Protein AF-A0AA40HVX5-F1 (afdb_monomer)

Foldseek 3Di:
DPDVVVVVVVVVVVVVVVVVVVVPVVPVVVVVLVPDPDVVNVVSVVVVVVPPPDPDPDPVVVCVPPPDPDDDDPPPPPPPPPPPPPDDDPVVVVVVVVVVVVVVVVVVVVVVVVVVVVVVVVVVVVVVVVVVVVVVVVVVVVVVVVVVVVVVVVVVVVVVVVVVVVVVVVVVVVVVVVVVVVCVQCLQKDKAFQDDPPPCVVCNVQSVVLVVCCVPPVVPSVDDRWAWPDKAFPPNDDDPVDPTGTMMITGTPDSVSD

Organism: Cnephaeus nilssonii (NCBI:txid3371016)

pLDDT: mean 77.68, std 21.59, range [29.39, 98.5]

Nearest PDB structures (foldseek):
  2w7a-assembly2_B  TM=8.576E-01  e=6.311E-05  Homo sapiens
  2ldy-assembly1_A  TM=8.085E-01  e=1.500E-04  Homo sapiens

Structure (mmCIF, N/CA/C/O backbone):
data_AF-A0AA40HVX5-F1
#
_entry.id   AF-A0AA40HVX5-F1
#
loop_
_atom_site.group_PDB
_atom_site.id
_atom_site.type_symbol
_atom_site.label_atom_id
_atom_site.label_alt_id
_atom_site.label_comp_id
_atom_site.label_asym_id
_atom_site.label_entity_id
_atom_site.label_seq_id
_atom_site.pdbx_PDB_ins_code
_atom_site.Cartn_x
_atom_site.Cartn_y
_atom_site.Cartn_z
_atom_site.occupancy
_atom_site.B_iso_or_equiv
_atom_site.auth_seq_id
_atom_site.auth_comp_id
_atom_site.auth_asym_id
_atom_site.auth_atom_id
_atom_site.pdbx_PDB_model_num
ATOM 1 N N . MET A 1 1 ? -10.780 -12.791 8.982 1.00 44.81 1 MET A N 1
ATOM 2 C CA . MET A 1 1 ? -11.547 -12.139 7.903 1.00 44.81 1 MET A CA 1
ATOM 3 C C . MET A 1 1 ? -10.578 -11.184 7.227 1.00 44.81 1 MET A C 1
ATOM 5 O O . MET A 1 1 ? -10.294 -10.147 7.806 1.00 44.81 1 MET A O 1
ATOM 9 N N . GLU A 1 2 ? -9.945 -11.584 6.118 1.00 45.47 2 GLU A N 1
ATOM 10 C CA . GLU A 1 2 ? -9.083 -10.659 5.362 1.00 45.47 2 GLU A CA 1
ATOM 11 C C . GLU A 1 2 ? -9.955 -9.506 4.844 1.00 45.47 2 GLU A C 1
ATOM 13 O O . GLU A 1 2 ? -11.031 -9.728 4.287 1.00 45.47 2 GLU A O 1
ATOM 18 N N . ASN A 1 3 ? -9.517 -8.278 5.118 1.00 52.31 3 ASN A N 1
ATOM 19 C CA . ASN A 1 3 ? -10.248 -7.051 4.824 1.00 52.31 3 ASN A CA 1
ATOM 20 C C . ASN A 1 3 ? -10.513 -6.948 3.310 1.00 52.31 3 ASN A C 1
ATOM 22 O O . ASN A 1 3 ? -9.607 -7.207 2.516 1.00 52.31 3 ASN A O 1
ATOM 26 N N . SER A 1 4 ? -11.733 -6.580 2.900 1.00 58.50 4 SER A N 1
ATOM 27 C CA . SER A 1 4 ? -12.150 -6.630 1.482 1.00 58.50 4 SER A CA 1
ATOM 28 C C . SER A 1 4 ? -11.258 -5.800 0.543 1.00 58.50 4 SER A C 1
ATOM 30 O O . SER A 1 4 ? -11.040 -6.189 -0.603 1.00 58.50 4 SER A O 1
ATOM 32 N N . GLU A 1 5 ? -10.648 -4.733 1.063 1.00 48.72 5 GLU A N 1
ATOM 33 C CA . GLU A 1 5 ? -9.682 -3.894 0.348 1.00 48.72 5 GLU A CA 1
ATOM 34 C C . GLU A 1 5 ? -8.351 -4.620 0.088 1.00 48.72 5 GLU A C 1
ATOM 36 O O . GLU A 1 5 ? -7.786 -4.500 -0.994 1.00 48.72 5 GLU A O 1
ATOM 41 N N . SER A 1 6 ? -7.873 -5.451 1.022 1.00 64.38 6 SER A N 1
ATOM 42 C CA . SER A 1 6 ? -6.648 -6.252 0.844 1.00 64.38 6 SER A CA 1
ATOM 43 C C . SER A 1 6 ? -6.815 -7.293 -0.270 1.00 64.38 6 SER A C 1
ATOM 45 O O . SER A 1 6 ? -5.925 -7.491 -1.099 1.00 64.38 6 SER A O 1
ATOM 47 N N . ALA A 1 7 ? -8.003 -7.899 -0.358 1.00 69.62 7 ALA A N 1
ATOM 48 C CA . ALA A 1 7 ? -8.348 -8.816 -1.442 1.00 69.62 7 ALA A CA 1
ATOM 49 C C . ALA A 1 7 ? -8.472 -8.099 -2.799 1.00 69.62 7 ALA A C 1
ATOM 51 O O . ALA A 1 7 ? -8.147 -8.678 -3.837 1.00 69.62 7 ALA A O 1
ATOM 52 N N . GLN A 1 8 ? -8.918 -6.841 -2.798 1.00 64.81 8 GLN A N 1
ATOM 53 C CA . GLN A 1 8 ? -9.025 -6.022 -4.003 1.00 64.81 8 GLN A CA 1
ATOM 54 C C . GLN A 1 8 ? -7.643 -5.609 -4.528 1.00 64.81 8 GLN A C 1
ATOM 56 O O . GLN A 1 8 ? -7.386 -5.728 -5.724 1.00 64.81 8 GLN A O 1
ATOM 61 N N . TRP A 1 9 ? -6.719 -5.220 -3.645 1.00 59.38 9 TRP A N 1
ATOM 62 C CA . TRP A 1 9 ? -5.342 -4.887 -4.025 1.00 59.38 9 TRP A CA 1
ATOM 63 C C . TRP A 1 9 ? -4.523 -6.102 -4.471 1.00 59.38 9 TRP A C 1
ATOM 65 O O . TRP A 1 9 ? -3.721 -5.969 -5.394 1.00 59.38 9 TRP A O 1
ATOM 75 N N . LYS A 1 10 ? -4.746 -7.288 -3.881 1.00 69.31 10 LYS A N 1
ATOM 76 C CA . LYS A 1 10 ? -4.163 -8.548 -4.381 1.00 69.31 10 LYS A CA 1
ATOM 77 C C . LYS A 1 10 ? -4.613 -8.838 -5.815 1.00 69.31 10 LYS A C 1
ATOM 79 O O . LYS A 1 10 ? -3.754 -9.013 -6.668 1.00 69.31 10 LYS A O 1
ATOM 84 N N . ARG A 1 11 ? -5.920 -8.764 -6.104 1.00 66.25 11 ARG A N 1
ATOM 85 C CA . ARG A 1 11 ? -6.446 -8.961 -7.469 1.00 66.25 11 ARG A CA 1
ATOM 86 C C . ARG A 1 11 ? -5.898 -7.949 -8.467 1.00 66.25 11 ARG A C 1
ATOM 88 O O . ARG A 1 11 ? -5.480 -8.334 -9.545 1.00 66.25 11 ARG A O 1
ATOM 95 N N . ILE A 1 12 ? -5.830 -6.668 -8.097 1.00 67.31 12 ILE A N 1
ATOM 96 C CA . ILE A 1 12 ? -5.260 -5.636 -8.977 1.00 67.31 12 ILE A CA 1
ATOM 97 C C . ILE A 1 12 ? -3.779 -5.912 -9.263 1.00 67.31 12 ILE A C 1
ATOM 99 O O . ILE A 1 12 ? -3.331 -5.675 -10.381 1.00 67.31 12 ILE A O 1
ATOM 103 N N . ARG A 1 13 ? -3.014 -6.403 -8.278 1.00 59.12 13 ARG A N 1
ATOM 104 C CA . ARG A 1 13 ? -1.603 -6.771 -8.456 1.00 59.12 13 ARG A CA 1
ATOM 105 C C . ARG A 1 13 ? -1.455 -7.992 -9.362 1.00 59.12 13 ARG A C 1
ATOM 107 O O . ARG A 1 13 ? -0.680 -7.925 -10.307 1.00 59.12 13 ARG A O 1
ATOM 114 N N . GLU A 1 14 ? -2.244 -9.035 -9.125 1.00 66.94 14 GLU A N 1
ATOM 115 C CA . GLU A 1 14 ? -2.281 -10.258 -9.937 1.00 66.94 14 GLU A CA 1
ATOM 116 C C . GLU A 1 14 ? -2.713 -9.966 -11.383 1.00 66.94 14 GLU A C 1
ATOM 118 O O . GLU A 1 14 ? -2.070 -10.435 -12.315 1.00 66.94 14 GLU A O 1
ATOM 123 N N . ASP A 1 15 ? -3.717 -9.111 -11.599 1.00 62.28 15 ASP A N 1
ATOM 124 C CA . ASP A 1 15 ? -4.159 -8.685 -12.935 1.00 62.28 15 ASP A CA 1
ATOM 125 C C . ASP A 1 15 ? -3.108 -7.816 -13.646 1.00 62.28 15 ASP A C 1
ATOM 127 O O . ASP A 1 15 ? -2.997 -7.845 -14.877 1.00 62.28 15 ASP A O 1
ATOM 131 N N . ARG A 1 16 ? -2.322 -7.032 -12.891 1.00 53.16 16 ARG A N 1
ATOM 132 C CA . ARG A 1 16 ? -1.194 -6.257 -13.432 1.00 53.16 16 ARG A CA 1
ATOM 133 C C . ARG A 1 16 ? -0.032 -7.161 -13.807 1.00 53.16 16 ARG A C 1
ATOM 135 O O . ARG A 1 16 ? 0.509 -6.963 -14.886 1.00 53.16 16 ARG A O 1
ATOM 142 N N . GLU A 1 17 ? 0.313 -8.124 -12.955 1.00 53.38 17 GLU A N 1
ATOM 143 C CA . GLU A 1 17 ? 1.348 -9.137 -13.190 1.00 53.38 17 GLU A CA 1
ATOM 144 C C . GLU A 1 17 ? 0.976 -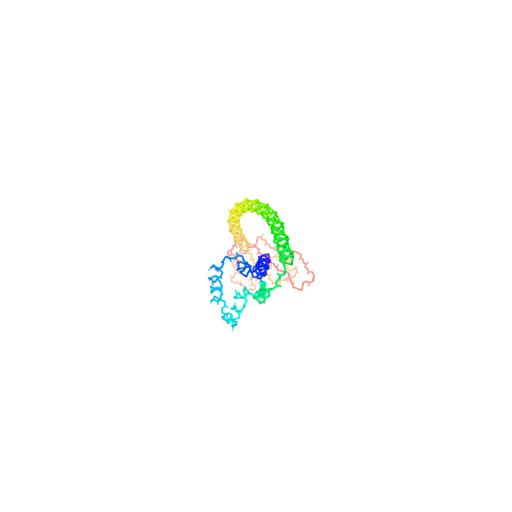10.061 -14.352 1.00 53.38 17 GLU A C 1
ATOM 146 O O . GLU A 1 17 ? 1.812 -10.337 -15.207 1.00 53.38 17 GLU A O 1
ATOM 151 N N . ALA A 1 18 ? -0.291 -10.464 -14.459 1.00 55.03 18 ALA A N 1
ATOM 152 C CA . ALA A 1 18 ? -0.803 -11.228 -15.589 1.00 55.03 18 ALA A CA 1
ATOM 153 C C . ALA A 1 18 ? -0.771 -10.408 -16.887 1.00 55.03 18 ALA A C 1
ATOM 155 O O . ALA A 1 18 ? -0.391 -10.935 -17.928 1.00 55.03 18 ALA A O 1
ATOM 156 N N . ASN A 1 19 ? -1.089 -9.107 -16.837 1.00 50.41 19 ASN A N 1
ATOM 157 C CA . ASN A 1 19 ? -0.991 -8.222 -18.002 1.00 50.41 19 ASN A CA 1
ATOM 158 C C . ASN A 1 19 ? 0.450 -7.868 -18.387 1.00 50.41 19 ASN A C 1
ATOM 160 O O . ASN A 1 19 ? 0.722 -7.699 -19.574 1.00 50.41 19 ASN A O 1
ATOM 164 N N . THR A 1 20 ? 1.381 -7.724 -17.438 1.00 47.06 20 THR A N 1
ATOM 165 C CA . THR A 1 20 ? 2.807 -7.538 -17.749 1.00 47.06 20 THR A CA 1
ATOM 166 C C . THR A 1 20 ? 3.424 -8.830 -18.256 1.00 47.06 20 THR A C 1
ATOM 168 O O . THR A 1 20 ? 4.168 -8.768 -19.228 1.00 47.06 20 THR A O 1
ATOM 171 N N . ALA A 1 21 ? 3.064 -9.988 -17.699 1.00 45.97 21 ALA A N 1
ATOM 172 C CA . ALA A 1 21 ? 3.463 -11.292 -18.217 1.00 45.97 21 ALA A CA 1
ATOM 173 C C . ALA A 1 21 ? 2.900 -11.533 -19.628 1.00 45.97 21 ALA A C 1
ATOM 175 O O . ALA A 1 21 ? 3.668 -11.862 -20.522 1.00 45.97 21 ALA A O 1
ATOM 176 N N . GLN A 1 22 ? 1.614 -11.255 -19.881 1.00 47.31 22 GLN A N 1
ATOM 177 C CA . GLN A 1 22 ? 1.019 -11.346 -21.224 1.00 47.31 22 GLN A CA 1
ATOM 178 C C . GLN A 1 22 ? 1.575 -10.305 -22.208 1.00 47.31 22 GLN A C 1
ATOM 180 O O . GLN A 1 22 ? 1.683 -10.594 -23.396 1.00 47.31 22 GLN A O 1
ATOM 185 N N . LYS A 1 23 ? 1.973 -9.104 -21.755 1.00 45.22 23 LYS A N 1
ATOM 186 C CA . LYS A 1 23 ? 2.666 -8.118 -22.612 1.00 45.22 23 LYS A CA 1
ATOM 187 C C . LYS A 1 23 ? 4.133 -8.461 -22.870 1.00 45.22 23 LYS A C 1
ATOM 189 O O . LYS A 1 23 ? 4.664 -8.052 -23.900 1.00 45.22 23 LYS A O 1
ATOM 194 N N . LEU A 1 24 ? 4.783 -9.185 -21.961 1.00 45.22 24 LEU A N 1
ATOM 195 C CA . LEU A 1 24 ? 6.150 -9.688 -22.124 1.00 45.22 24 LEU A CA 1
ATOM 196 C C . LEU A 1 24 ? 6.200 -11.021 -22.892 1.00 45.22 24 LEU A C 1
ATOM 198 O O . LEU A 1 24 ? 7.274 -11.393 -23.362 1.00 45.22 24 LEU A O 1
ATOM 202 N N . ASP A 1 25 ? 5.056 -11.678 -23.103 1.00 44.78 25 ASP A N 1
ATOM 203 C CA . ASP A 1 25 ? 4.918 -12.923 -23.873 1.00 44.78 25 ASP A CA 1
ATOM 204 C C . ASP A 1 25 ? 4.629 -12.707 -25.374 1.00 44.78 25 ASP A C 1
ATOM 206 O O . ASP A 1 25 ? 4.150 -13.583 -26.084 1.00 44.78 25 ASP A O 1
ATOM 210 N N . HIS A 1 26 ? 4.999 -11.541 -25.910 1.00 50.28 26 HIS A N 1
ATOM 211 C CA . HIS A 1 26 ? 5.365 -11.418 -27.323 1.00 50.28 26 HIS A CA 1
ATOM 212 C C . HIS A 1 26 ? 6.892 -11.465 -27.440 1.00 50.28 26 HIS A C 1
ATOM 214 O O . HIS A 1 26 ? 7.556 -10.460 -27.694 1.00 50.28 26 HIS A O 1
ATOM 220 N N . ASP A 1 27 ? 7.415 -12.662 -27.168 1.00 60.12 27 ASP A N 1
ATOM 221 C CA . ASP A 1 27 ? 8.784 -13.156 -27.336 1.00 60.12 27 ASP A CA 1
ATOM 222 C C . ASP A 1 27 ? 9.872 -12.081 -27.558 1.00 60.12 27 ASP A C 1
ATOM 224 O O . ASP A 1 27 ? 10.467 -11.920 -28.633 1.00 60.12 27 ASP A O 1
ATOM 228 N N . TRP A 1 28 ? 10.169 -11.329 -26.494 1.00 53.41 28 TRP A N 1
ATOM 229 C CA . TRP A 1 28 ? 11.300 -10.397 -26.461 1.00 53.41 28 TRP A CA 1
ATOM 230 C C . TRP A 1 28 ? 12.642 -11.111 -26.699 1.00 53.41 28 TRP A C 1
ATOM 232 O O . TRP A 1 28 ? 13.610 -10.476 -27.120 1.00 53.41 28 TRP A O 1
ATOM 242 N N . ARG A 1 29 ? 12.702 -12.435 -26.487 1.00 51.72 29 ARG A N 1
ATOM 243 C CA . ARG A 1 29 ? 13.887 -13.266 -26.729 1.00 51.72 29 ARG A CA 1
ATOM 244 C C . ARG A 1 29 ? 14.073 -13.538 -28.223 1.00 51.72 29 ARG A C 1
ATOM 246 O O . ARG A 1 29 ? 15.193 -13.383 -28.707 1.00 51.72 29 ARG A O 1
ATOM 253 N N . ALA A 1 30 ? 13.006 -13.814 -28.979 1.00 54.25 30 ALA A N 1
ATOM 254 C CA . ALA A 1 30 ? 13.055 -13.826 -30.446 1.00 54.25 30 ALA A CA 1
ATOM 255 C C . ALA A 1 30 ? 13.478 -12.466 -31.008 1.00 54.25 30 ALA A C 1
ATOM 257 O O . ALA A 1 30 ? 14.304 -12.406 -31.921 1.00 54.25 30 ALA A O 1
ATOM 258 N N . ARG A 1 31 ? 12.999 -11.362 -30.419 1.00 55.53 31 ARG A N 1
ATOM 259 C CA . ARG A 1 31 ? 13.441 -10.012 -30.806 1.00 55.53 31 ARG A CA 1
ATOM 260 C C . ARG A 1 31 ? 14.916 -9.758 -30.479 1.00 55.53 31 ARG A C 1
ATOM 262 O O . ARG A 1 31 ? 15.637 -9.243 -31.326 1.00 55.53 31 ARG A O 1
ATOM 269 N N . LEU A 1 32 ? 15.428 -10.179 -29.326 1.00 54.38 32 LEU A N 1
ATOM 270 C CA . LEU A 1 32 ? 16.865 -10.065 -29.033 1.00 54.38 32 LEU A CA 1
ATOM 271 C C . LEU A 1 32 ? 17.730 -10.917 -29.958 1.00 54.38 32 LEU A C 1
ATOM 273 O O . LEU A 1 32 ? 18.792 -10.468 -30.391 1.00 54.38 32 LEU A O 1
ATOM 277 N N . LEU A 1 33 ? 17.259 -12.112 -30.323 1.00 54.00 33 LEU A N 1
ATOM 278 C CA . LEU A 1 33 ? 17.916 -12.919 -31.340 1.00 54.00 33 LEU A CA 1
ATOM 279 C C . LEU A 1 33 ? 17.958 -12.148 -32.662 1.00 54.00 33 LEU A C 1
ATOM 281 O O . LEU A 1 33 ? 19.030 -12.097 -33.251 1.00 54.00 33 LEU A O 1
ATOM 285 N N . THR A 1 34 ? 16.891 -11.449 -33.081 1.00 54.12 34 THR A N 1
ATOM 286 C CA . THR A 1 34 ? 16.899 -10.681 -34.345 1.00 54.12 34 THR A CA 1
ATOM 287 C C . THR A 1 34 ? 17.997 -9.611 -34.458 1.00 54.12 34 THR A C 1
ATOM 289 O O . THR A 1 34 ? 18.469 -9.368 -35.567 1.00 54.12 34 THR A O 1
ATOM 292 N N . PHE A 1 35 ? 18.500 -9.065 -33.347 1.00 51.16 35 PHE A N 1
ATOM 293 C CA . PHE A 1 35 ? 19.524 -8.006 -33.354 1.00 51.16 35 PHE A CA 1
ATOM 294 C C . PHE A 1 35 ? 20.915 -8.448 -32.859 1.00 51.16 35 PHE A C 1
ATOM 296 O O . PHE A 1 35 ? 21.868 -7.677 -32.949 1.00 51.16 35 PHE A O 1
ATOM 303 N N . ALA A 1 36 ? 21.074 -9.684 -32.371 1.00 54.56 36 ALA A N 1
ATOM 304 C CA . ALA A 1 36 ? 22.363 -10.179 -31.887 1.00 54.56 36 ALA A CA 1
ATOM 305 C C . ALA A 1 36 ? 23.327 -10.556 -33.040 1.00 54.56 36 ALA A C 1
ATOM 307 O O . ALA A 1 36 ? 22.906 -11.230 -33.990 1.00 54.56 36 ALA A O 1
ATOM 308 N N . PRO A 1 37 ? 24.628 -10.202 -32.953 1.00 54.44 37 PRO A N 1
ATOM 309 C CA . PRO A 1 37 ? 25.633 -10.590 -33.942 1.00 54.44 37 PRO A CA 1
ATOM 310 C C . PRO A 1 37 ? 25.834 -12.114 -33.968 1.00 54.44 37 PRO A C 1
ATOM 312 O O . PRO A 1 37 ? 25.718 -12.795 -32.944 1.00 54.44 37 PRO A O 1
ATOM 315 N N . ALA A 1 38 ? 26.156 -12.645 -35.153 1.00 49.66 38 ALA A N 1
ATOM 316 C CA . ALA A 1 38 ? 26.121 -14.077 -35.480 1.00 49.66 38 ALA A CA 1
ATOM 317 C C . ALA A 1 38 ? 26.738 -15.038 -34.433 1.00 49.66 38 ALA A C 1
ATOM 319 O O . ALA A 1 38 ? 26.113 -16.062 -34.159 1.00 49.66 38 ALA A O 1
ATOM 320 N N . PRO A 1 39 ? 27.881 -14.741 -33.774 1.00 53.69 39 PRO A N 1
ATOM 321 C CA . PRO A 1 39 ? 28.478 -15.660 -32.798 1.00 53.69 39 PRO A CA 1
ATOM 322 C C . PRO A 1 39 ? 27.668 -15.803 -31.499 1.00 53.69 39 PRO A C 1
ATOM 324 O O . PRO A 1 39 ? 27.659 -16.866 -30.880 1.00 53.69 39 PRO A O 1
ATOM 327 N N . LEU A 1 40 ? 26.989 -14.733 -31.066 1.00 49.50 40 LEU A N 1
ATOM 328 C CA . LEU A 1 40 ? 26.207 -14.716 -29.823 1.00 49.50 40 LEU A CA 1
ATOM 329 C C . LEU A 1 40 ? 24.818 -15.324 -30.026 1.00 49.50 40 LEU A C 1
ATOM 331 O O . LEU A 1 40 ? 24.281 -15.968 -29.126 1.00 49.50 40 LEU A O 1
ATOM 335 N N . ARG A 1 41 ? 24.273 -15.194 -31.237 1.00 54.09 41 ARG A N 1
ATOM 336 C CA . ARG A 1 41 ? 22.957 -15.709 -31.621 1.00 54.09 41 ARG A CA 1
ATOM 337 C C . ARG A 1 41 ? 22.879 -17.239 -31.529 1.00 54.09 41 ARG A C 1
ATOM 339 O O . ARG A 1 41 ? 21.900 -17.772 -31.009 1.00 54.09 41 ARG A O 1
ATOM 346 N N . THR A 1 42 ? 23.932 -17.945 -31.945 1.00 54.03 42 THR A N 1
ATOM 347 C CA . THR A 1 42 ? 24.036 -19.418 -31.870 1.00 54.03 42 THR A CA 1
ATOM 348 C C . THR A 1 42 ? 24.138 -19.923 -30.429 1.00 54.03 42 THR A C 1
ATOM 350 O O . THR A 1 42 ? 23.657 -21.002 -30.101 1.00 54.03 42 THR A O 1
ATOM 353 N N . ARG A 1 43 ? 24.738 -19.125 -29.537 1.00 52.66 43 ARG A N 1
ATOM 354 C CA . ARG A 1 43 ? 24.935 -19.480 -28.126 1.00 52.66 43 ARG A CA 1
ATOM 355 C C . ARG A 1 43 ? 23.679 -19.224 -27.284 1.00 52.66 43 ARG A C 1
ATOM 357 O O . ARG A 1 43 ? 23.330 -20.052 -26.447 1.00 52.66 43 ARG A O 1
ATOM 364 N N . LEU A 1 44 ? 22.976 -18.118 -27.549 1.00 54.03 44 LEU A N 1
ATOM 365 C CA . LEU A 1 44 ? 21.685 -17.790 -26.928 1.00 54.03 44 LEU A CA 1
ATOM 366 C C . LEU A 1 44 ? 20.572 -18.752 -27.366 1.00 54.03 44 LEU A C 1
ATOM 368 O O . LEU A 1 44 ? 19.799 -19.209 -26.531 1.00 54.03 44 LEU A O 1
ATOM 372 N N . SER A 1 45 ? 20.525 -19.126 -28.646 1.00 53.06 45 SER A N 1
ATOM 373 C CA . SER A 1 45 ? 19.535 -20.087 -29.159 1.00 53.06 45 SER A CA 1
ATOM 374 C C . SER A 1 45 ? 19.695 -21.492 -28.563 1.00 53.06 45 SER A C 1
ATOM 376 O O . SER A 1 45 ? 18.698 -22.108 -28.190 1.00 53.06 45 SER A O 1
ATOM 378 N N . PHE A 1 46 ? 20.932 -21.969 -28.375 1.00 52.91 46 PHE A N 1
ATOM 379 C CA . PHE A 1 46 ? 21.204 -23.254 -27.713 1.00 52.91 46 PHE A CA 1
ATOM 380 C C . PHE A 1 46 ? 20.792 -23.272 -26.231 1.00 52.91 46 PHE A C 1
ATOM 382 O O . PHE A 1 46 ? 20.293 -24.284 -25.739 1.00 52.91 46 PHE A O 1
ATOM 389 N N . SER A 1 47 ? 20.991 -22.157 -25.521 1.00 54.09 47 SER A N 1
ATOM 390 C CA . SER A 1 47 ? 20.576 -21.989 -24.120 1.00 54.09 47 SER A CA 1
ATOM 391 C C . SER A 1 47 ? 19.050 -21.999 -23.981 1.00 54.09 47 SER A C 1
ATOM 393 O O . SER A 1 47 ? 18.524 -22.747 -23.159 1.00 54.09 47 SER A O 1
ATOM 395 N N . ILE A 1 48 ? 18.342 -21.269 -24.847 1.00 54.03 48 ILE A N 1
ATOM 396 C CA . ILE A 1 48 ? 16.874 -21.181 -24.839 1.00 54.03 48 ILE A CA 1
ATOM 397 C C . ILE A 1 48 ? 16.224 -22.534 -25.189 1.00 54.03 48 ILE A C 1
ATOM 399 O O . ILE A 1 48 ? 15.228 -22.917 -24.571 1.00 54.03 48 ILE A O 1
ATOM 403 N N . CYS A 1 49 ? 16.803 -23.301 -26.122 1.00 53.53 49 CYS A N 1
ATOM 404 C CA . CYS A 1 49 ? 16.298 -24.636 -26.478 1.00 53.53 49 CYS A CA 1
ATOM 405 C C . CYS A 1 49 ? 16.495 -25.682 -25.366 1.00 53.53 49 CYS A C 1
ATOM 407 O O . CYS A 1 49 ? 15.681 -26.593 -25.240 1.00 53.53 49 CYS A O 1
ATOM 409 N N . ARG A 1 50 ? 17.550 -25.573 -24.543 1.00 52.75 50 ARG A N 1
ATOM 410 C CA . ARG A 1 50 ? 17.792 -26.507 -23.425 1.00 52.75 50 ARG A CA 1
ATOM 411 C C . ARG A 1 50 ? 16.856 -26.291 -22.239 1.00 52.75 50 ARG A C 1
ATOM 413 O O . ARG A 1 50 ? 16.514 -27.259 -21.569 1.00 52.75 50 ARG A O 1
ATOM 420 N N . GLU A 1 51 ? 16.469 -25.048 -21.971 1.00 46.62 51 GLU A N 1
ATOM 421 C CA . GLU A 1 51 ? 15.656 -24.691 -20.800 1.00 46.62 51 GLU A CA 1
ATOM 422 C C . GLU A 1 51 ? 14.151 -24.912 -20.999 1.00 46.62 51 GLU A C 1
ATOM 424 O O . GLU A 1 51 ? 13.427 -25.051 -20.018 1.00 46.62 51 GLU A O 1
ATOM 429 N N . THR A 1 52 ? 13.660 -24.972 -22.241 1.00 46.22 52 THR A N 1
ATOM 430 C CA . THR A 1 52 ? 12.213 -24.920 -22.525 1.00 46.22 52 THR A CA 1
ATOM 431 C C . THR A 1 52 ? 11.516 -26.270 -22.723 1.00 46.22 52 THR A C 1
ATOM 433 O O . THR A 1 52 ? 10.297 -26.271 -22.843 1.00 46.22 52 THR A O 1
ATOM 436 N N . GLN A 1 53 ? 12.227 -27.411 -22.742 1.00 51.28 53 GLN A N 1
ATOM 437 C CA . GLN A 1 53 ? 11.656 -28.765 -22.956 1.00 51.28 53 GLN A CA 1
ATOM 438 C C . GLN A 1 53 ? 10.500 -28.815 -23.990 1.00 51.28 53 GLN A C 1
ATOM 440 O O . GLN A 1 53 ? 9.504 -29.514 -23.810 1.00 51.28 53 GLN A O 1
ATOM 445 N N . ALA A 1 54 ? 10.609 -28.066 -25.091 1.00 43.84 54 ALA A N 1
ATOM 446 C CA . ALA A 1 54 ? 9.583 -28.057 -26.127 1.00 43.84 54 ALA A CA 1
ATOM 447 C C . ALA A 1 54 ? 9.674 -29.350 -26.968 1.00 43.84 54 ALA A C 1
ATOM 449 O O . ALA A 1 54 ? 10.754 -29.666 -27.475 1.00 43.84 54 ALA A O 1
ATOM 450 N N . PRO A 1 55 ? 8.570 -30.093 -27.182 1.00 40.62 55 PRO A N 1
ATOM 451 C CA . PRO A 1 55 ? 8.612 -31.443 -27.754 1.00 40.62 55 PRO A CA 1
ATOM 452 C C . PRO A 1 55 ? 8.910 -31.511 -29.264 1.00 40.62 55 PRO A C 1
ATOM 454 O O . PRO A 1 55 ? 8.918 -32.602 -29.817 1.00 40.62 55 PRO A O 1
ATOM 457 N N . ASN A 1 56 ? 9.179 -30.385 -29.939 1.00 46.31 56 ASN A N 1
ATOM 458 C CA . ASN A 1 56 ? 9.361 -30.323 -31.398 1.00 46.31 56 ASN A CA 1
ATOM 459 C C . ASN A 1 56 ? 10.537 -29.443 -31.864 1.00 46.31 56 ASN A C 1
ATOM 461 O O . ASN A 1 56 ? 10.536 -28.947 -32.988 1.00 46.31 56 ASN A O 1
ATOM 465 N N . CYS A 1 57 ? 11.569 -29.241 -31.044 1.00 43.62 57 CYS A N 1
ATOM 466 C CA . CYS A 1 57 ? 12.766 -28.530 -31.502 1.00 43.62 57 CYS A CA 1
ATOM 467 C C . CYS A 1 57 ? 13.750 -29.503 -32.171 1.00 43.62 57 CYS A C 1
ATOM 469 O O . CYS A 1 57 ? 14.726 -29.937 -31.562 1.00 43.62 57 CYS A O 1
ATOM 471 N N . SER A 1 58 ? 13.481 -29.882 -33.424 1.00 43.06 58 SER A N 1
ATOM 472 C CA . SER A 1 58 ? 14.445 -30.651 -34.217 1.00 43.06 58 SER A CA 1
ATOM 473 C C . SER A 1 58 ? 15.474 -29.712 -34.855 1.00 43.06 58 SER A C 1
ATOM 475 O O . SER A 1 58 ? 15.147 -28.776 -35.583 1.00 43.06 58 SER A O 1
ATOM 477 N N . GLU A 1 59 ? 16.745 -29.990 -34.580 1.00 41.84 59 GLU A N 1
ATOM 478 C CA . GLU A 1 59 ? 17.955 -29.292 -35.046 1.00 41.84 59 GLU A CA 1
ATOM 479 C C . GLU A 1 59 ? 18.035 -29.120 -36.583 1.00 41.84 59 GLU A C 1
ATOM 481 O O . GLU A 1 59 ? 18.812 -28.318 -37.099 1.00 41.84 59 GLU A O 1
ATOM 486 N N . LEU A 1 60 ? 17.191 -29.839 -37.329 1.00 43.59 60 LEU A N 1
ATOM 487 C CA . LEU A 1 60 ? 17.146 -29.848 -38.789 1.00 43.59 60 LEU A CA 1
ATOM 488 C C . LEU A 1 60 ? 16.305 -28.710 -39.388 1.00 43.59 60 LEU A C 1
ATOM 490 O O . LEU A 1 60 ? 16.676 -28.190 -40.437 1.00 43.59 60 LEU A O 1
ATOM 494 N N . GLN A 1 61 ? 15.246 -28.249 -38.714 1.00 41.19 61 GLN A N 1
ATOM 495 C CA . GLN A 1 61 ? 14.367 -27.196 -39.252 1.00 41.19 61 GLN A CA 1
ATOM 496 C C . GLN A 1 61 ? 15.022 -25.802 -39.232 1.00 41.19 61 GLN A C 1
ATOM 498 O O . GLN A 1 61 ? 14.740 -24.953 -40.074 1.00 41.19 61 GLN A O 1
ATOM 503 N N . PHE A 1 62 ? 15.957 -25.572 -38.306 1.00 42.19 62 PHE A N 1
ATOM 504 C CA . PHE A 1 62 ? 16.700 -24.310 -38.204 1.00 42.19 62 PHE A CA 1
ATOM 505 C C . PHE A 1 62 ? 17.847 -24.189 -39.215 1.00 42.19 62 PHE A C 1
ATOM 507 O O . PHE A 1 62 ? 18.303 -23.079 -39.500 1.00 42.19 62 PHE A O 1
ATOM 514 N N . ARG A 1 63 ? 18.316 -25.312 -39.773 1.00 38.53 63 ARG A N 1
ATOM 515 C CA . ARG A 1 63 ? 19.462 -25.339 -40.689 1.00 38.53 63 ARG A CA 1
ATOM 516 C C . ARG A 1 63 ? 19.093 -24.866 -42.098 1.00 38.53 63 ARG A C 1
ATOM 518 O O . ARG A 1 63 ? 19.934 -24.270 -42.763 1.00 38.53 63 ARG A O 1
ATOM 525 N N . GLU A 1 64 ? 17.843 -25.060 -42.518 1.00 38.62 64 GLU A N 1
ATOM 526 C CA . GLU A 1 64 ? 17.350 -24.606 -43.827 1.00 38.62 64 GLU A CA 1
ATOM 527 C C . GLU A 1 64 ? 17.114 -23.091 -43.899 1.00 38.62 64 GLU A C 1
ATOM 529 O O . GLU A 1 64 ? 17.340 -22.492 -44.948 1.00 38.62 64 GLU A O 1
ATOM 534 N N . LEU A 1 65 ? 16.731 -22.443 -42.793 1.00 41.78 65 LEU A N 1
ATOM 535 C CA . LEU A 1 65 ? 16.365 -21.019 -42.807 1.00 41.78 65 LEU A CA 1
ATOM 536 C C . LEU A 1 65 ? 17.558 -20.050 -42.742 1.00 41.78 65 LEU A C 1
ATOM 538 O O . LEU A 1 65 ? 17.409 -18.892 -43.120 1.00 41.78 65 LEU A O 1
ATOM 542 N N . PHE A 1 66 ? 18.738 -20.489 -42.286 1.00 42.94 66 PHE A N 1
ATOM 543 C CA . PHE A 1 66 ? 19.874 -19.586 -42.020 1.00 42.94 66 PHE A CA 1
ATOM 544 C C . PHE A 1 66 ? 21.136 -19.837 -42.863 1.00 42.94 66 PHE A C 1
ATOM 546 O O . PHE A 1 66 ? 22.073 -19.043 -42.780 1.00 42.94 66 PHE A O 1
ATOM 553 N N . LEU A 1 67 ? 21.183 -20.893 -43.686 1.00 39.91 67 LEU A N 1
ATOM 554 C CA . LEU A 1 67 ? 22.370 -21.257 -44.482 1.00 39.91 67 LEU A CA 1
ATOM 555 C C . LEU A 1 67 ? 22.221 -21.099 -46.003 1.00 39.91 67 LEU A C 1
ATOM 557 O O . LEU A 1 67 ? 23.121 -21.513 -46.731 1.00 39.91 67 LEU A O 1
ATOM 561 N N . ASN A 1 68 ? 21.170 -20.438 -46.498 1.00 37.34 68 ASN A N 1
ATOM 562 C CA . ASN A 1 68 ? 21.056 -20.091 -47.920 1.00 37.34 68 ASN A CA 1
ATOM 563 C C . ASN A 1 68 ? 21.167 -18.578 -48.176 1.00 37.34 68 ASN A C 1
ATOM 565 O O . ASN A 1 68 ? 20.167 -17.917 -48.439 1.00 37.34 68 ASN A O 1
ATOM 569 N N . PRO A 1 69 ? 22.384 -18.006 -48.206 1.00 34.72 69 PRO A N 1
ATOM 570 C CA . PRO A 1 69 ? 22.650 -16.794 -48.960 1.00 34.72 69 PRO A CA 1
ATOM 571 C C . PRO A 1 69 ? 22.999 -17.196 -50.398 1.00 34.72 69 PRO A C 1
ATOM 573 O O . PRO A 1 69 ? 24.139 -17.076 -50.842 1.00 34.72 69 PRO A O 1
ATOM 576 N N . LYS A 1 70 ? 22.032 -17.747 -51.130 1.00 44.75 70 LYS A N 1
ATOM 577 C CA . LYS A 1 70 ? 22.165 -17.955 -52.572 1.00 44.75 70 LYS A CA 1
ATOM 578 C C . LYS A 1 70 ? 20.848 -17.625 -53.226 1.00 44.75 70 LYS A C 1
ATOM 580 O O . LYS A 1 70 ? 20.044 -18.511 -53.441 1.00 44.75 70 LYS A O 1
ATOM 585 N N . GLU A 1 71 ? 20.668 -16.345 -53.511 1.00 41.44 71 GLU A N 1
ATOM 586 C CA . GLU A 1 71 ? 19.954 -15.871 -54.693 1.00 41.44 71 GLU A CA 1
ATOM 587 C C . GLU A 1 71 ? 20.006 -14.348 -54.702 1.00 41.44 71 GLU A C 1
ATOM 589 O O . GLU A 1 71 ? 19.152 -13.671 -54.145 1.00 41.44 71 GLU A O 1
ATOM 594 N N . GLN A 1 72 ? 21.051 -13.806 -55.326 1.00 33.91 72 GLN A N 1
ATOM 595 C CA . GLN A 1 72 ? 20.910 -12.656 -56.212 1.00 33.91 72 GLN A CA 1
ATOM 596 C C . GLN A 1 72 ? 22.182 -12.507 -57.048 1.00 33.91 72 GLN A C 1
ATOM 598 O O . GLN A 1 72 ? 23.264 -12.212 -56.554 1.00 33.91 72 GLN A O 1
ATOM 603 N N . GLN A 1 73 ? 21.978 -12.750 -58.343 1.00 34.28 73 GLN A N 1
ATOM 604 C CA . GLN A 1 73 ? 22.886 -12.543 -59.467 1.00 34.28 73 GLN A CA 1
ATOM 605 C C . GLN A 1 73 ? 24.082 -13.498 -59.566 1.00 34.28 73 GLN A C 1
ATOM 607 O O . GLN A 1 73 ? 25.240 -13.091 -59.608 1.00 34.28 73 GLN A O 1
ATOM 612 N N . ALA A 1 74 ? 23.782 -14.773 -59.828 1.00 34.00 74 ALA A N 1
ATOM 613 C CA . ALA A 1 74 ? 24.533 -15.446 -60.882 1.00 34.00 74 ALA A CA 1
ATOM 614 C C . ALA A 1 74 ? 24.229 -14.702 -62.196 1.00 34.00 74 ALA A C 1
ATOM 616 O O . ALA A 1 74 ? 23.250 -14.989 -62.883 1.00 34.00 74 ALA A O 1
ATOM 617 N N . SER A 1 75 ? 25.024 -13.677 -62.514 1.00 29.39 75 SER A N 1
ATOM 618 C CA . SER A 1 75 ? 25.153 -13.256 -63.907 1.00 29.39 75 SER A CA 1
ATOM 619 C C . SER A 1 75 ? 25.616 -14.496 -64.663 1.00 29.39 75 SER A C 1
ATOM 621 O O . SER A 1 75 ? 26.593 -15.103 -64.219 1.00 29.39 75 SER A O 1
ATOM 623 N N . PRO A 1 76 ? 24.976 -14.900 -65.772 1.00 33.16 76 PRO A N 1
ATOM 624 C CA . PRO A 1 76 ? 25.599 -15.903 -66.604 1.00 33.16 76 PRO A CA 1
ATOM 625 C C . PRO A 1 76 ? 26.945 -15.307 -67.012 1.00 33.16 76 PRO A C 1
ATOM 627 O O . PRO A 1 76 ? 26.992 -14.214 -67.591 1.00 33.16 76 PRO A O 1
ATOM 630 N N . GLU A 1 77 ? 28.040 -15.974 -66.651 1.00 33.97 77 GLU A N 1
ATOM 631 C CA . GLU A 1 77 ? 29.283 -15.855 -67.394 1.00 33.97 77 GLU A CA 1
ATOM 632 C C . GLU A 1 77 ? 28.912 -16.233 -68.824 1.00 33.97 77 GLU A C 1
ATOM 634 O O . GLU A 1 77 ? 28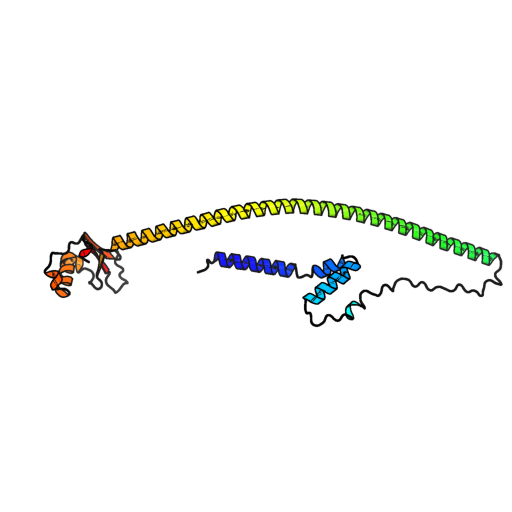.865 -17.397 -69.208 1.00 33.97 77 GLU A O 1
ATOM 639 N N . LYS A 1 78 ? 28.517 -15.228 -69.609 1.00 40.66 78 LYS A N 1
ATOM 640 C CA . LYS A 1 78 ? 28.502 -15.354 -71.050 1.00 40.66 78 LYS A CA 1
ATOM 641 C C . LYS A 1 78 ? 29.967 -15.508 -71.397 1.00 40.66 78 LYS A C 1
ATOM 643 O O . LYS A 1 78 ? 30.689 -14.512 -71.436 1.00 40.66 78 LYS A O 1
ATOM 648 N N . GLU A 1 79 ? 30.394 -16.753 -71.589 1.00 37.72 79 GLU A N 1
ATOM 649 C CA . GLU A 1 79 ? 31.519 -17.062 -72.453 1.00 37.72 79 GLU A CA 1
ATOM 650 C C . GLU A 1 79 ? 31.365 -16.167 -73.682 1.00 37.72 79 GLU A C 1
ATOM 652 O O . GLU A 1 79 ? 30.454 -16.324 -74.496 1.00 37.72 79 GLU A O 1
ATOM 657 N N . VAL A 1 80 ? 32.181 -15.120 -73.753 1.00 42.53 80 VAL A N 1
ATOM 658 C CA . VAL A 1 80 ? 32.259 -14.298 -74.948 1.00 42.53 80 VAL A CA 1
ATOM 659 C C . VAL A 1 80 ? 32.831 -15.233 -75.999 1.00 42.53 80 VAL A C 1
ATOM 661 O O . VAL A 1 80 ? 33.993 -15.618 -75.889 1.00 42.53 80 VAL A O 1
ATOM 664 N N . ASN A 1 81 ? 31.977 -15.645 -76.941 1.00 45.12 81 ASN A N 1
ATOM 665 C CA . ASN A 1 81 ? 32.283 -16.462 -78.112 1.00 45.12 81 ASN A CA 1
ATOM 666 C C . ASN A 1 81 ? 33.745 -16.293 -78.542 1.00 45.12 81 ASN A C 1
ATOM 668 O O . ASN A 1 81 ? 34.110 -15.329 -79.213 1.00 45.12 81 ASN A O 1
ATOM 672 N N . LYS A 1 82 ? 34.591 -17.256 -78.172 1.00 43.53 82 LYS A N 1
ATOM 673 C CA . LYS A 1 82 ? 36.024 -17.249 -78.492 1.00 43.53 82 LYS A CA 1
ATOM 674 C C . LYS A 1 82 ? 36.295 -17.545 -79.979 1.00 43.53 82 LYS A C 1
ATOM 676 O O . LYS A 1 82 ? 37.451 -17.643 -80.371 1.00 43.53 82 LYS A O 1
ATOM 681 N N . LEU A 1 83 ? 35.248 -17.706 -80.799 1.00 43.25 83 LEU A N 1
ATOM 682 C CA . LEU A 1 83 ? 35.332 -18.218 -82.171 1.00 43.25 83 LEU A CA 1
ATOM 683 C C . LEU A 1 83 ? 35.131 -17.179 -83.294 1.00 43.25 83 LEU A C 1
ATOM 685 O O . LEU A 1 83 ? 35.323 -17.533 -84.451 1.00 43.25 83 LEU A O 1
ATOM 689 N N . GLU A 1 84 ? 34.809 -15.912 -83.002 1.00 47.66 84 GLU A N 1
ATOM 690 C CA . GLU A 1 84 ? 34.566 -14.885 -84.044 1.00 47.66 84 GLU A CA 1
ATOM 691 C C . GLU A 1 84 ? 35.646 -13.790 -84.126 1.00 47.66 84 GLU A C 1
ATOM 693 O O . GLU A 1 84 ? 35.502 -12.829 -84.873 1.00 47.66 84 GLU A O 1
ATOM 698 N N . ALA A 1 85 ? 36.763 -13.912 -83.404 1.00 52.84 85 ALA A N 1
ATOM 699 C CA . ALA A 1 85 ? 37.814 -12.885 -83.416 1.00 52.84 85 ALA A CA 1
ATOM 700 C C . ALA A 1 85 ? 38.666 -12.866 -84.702 1.00 52.84 85 ALA A C 1
ATOM 702 O O . ALA A 1 85 ? 39.393 -11.904 -84.938 1.00 52.84 85 ALA A O 1
ATOM 703 N N . ASN A 1 86 ? 38.592 -13.908 -85.536 1.00 57.00 86 ASN A N 1
ATOM 704 C CA . ASN A 1 86 ? 39.618 -14.149 -86.553 1.00 57.00 86 ASN A CA 1
ATOM 705 C C . ASN A 1 86 ? 39.295 -13.613 -87.962 1.00 57.00 86 ASN A C 1
ATOM 707 O O . ASN A 1 86 ? 40.161 -13.727 -88.816 1.00 57.00 86 ASN A O 1
ATOM 711 N N . ASN A 1 87 ? 38.120 -13.005 -88.209 1.00 61.56 87 ASN A N 1
ATOM 712 C CA . ASN A 1 87 ? 37.741 -12.438 -89.524 1.00 61.56 87 ASN A CA 1
ATOM 713 C C . ASN A 1 87 ? 36.915 -11.121 -89.442 1.00 61.56 87 ASN A C 1
ATOM 715 O O . ASN A 1 87 ? 36.115 -10.846 -90.333 1.00 61.56 87 ASN A O 1
ATOM 719 N N . LEU A 1 88 ? 37.059 -10.304 -88.389 1.00 63.28 88 LEU A N 1
ATOM 720 C CA . LEU A 1 88 ? 36.399 -8.984 -88.304 1.00 63.28 88 LEU A CA 1
ATOM 721 C C . LEU A 1 88 ? 37.157 -7.928 -89.122 1.00 63.28 88 LEU A C 1
ATOM 723 O O . LEU A 1 88 ? 38.381 -7.826 -89.017 1.00 63.28 88 LEU A O 1
ATOM 727 N N . SER A 1 89 ? 36.445 -7.089 -89.883 1.00 76.56 89 SER A N 1
ATOM 728 C CA . SER A 1 89 ? 37.066 -5.907 -90.490 1.00 76.56 89 SER A CA 1
ATOM 729 C C . SER A 1 89 ? 37.441 -4.885 -89.407 1.00 76.56 89 SER A C 1
ATOM 731 O O . SER A 1 89 ? 36.796 -4.785 -88.360 1.00 76.56 89 SER A O 1
ATOM 733 N N . GLU A 1 90 ? 38.473 -4.073 -89.649 1.00 78.31 90 GLU A N 1
ATOM 734 C CA . GLU A 1 90 ? 38.960 -3.088 -88.669 1.00 78.31 90 GLU A CA 1
ATOM 735 C C . GLU A 1 90 ? 37.858 -2.122 -88.188 1.00 78.31 90 GLU A C 1
ATOM 737 O O . GLU A 1 90 ? 37.835 -1.713 -87.025 1.00 78.31 90 GLU A O 1
ATOM 742 N N . LYS A 1 91 ? 36.904 -1.792 -89.068 1.00 83.75 91 LYS A N 1
ATOM 743 C CA . LYS A 1 91 ? 35.753 -0.943 -88.744 1.00 83.75 91 LYS A CA 1
ATOM 744 C C . LYS A 1 91 ? 34.844 -1.591 -87.694 1.00 83.75 91 LYS A C 1
ATOM 746 O O . LYS A 1 91 ? 34.465 -0.930 -86.729 1.00 83.75 91 LYS A O 1
ATOM 751 N N . GLU A 1 92 ? 34.542 -2.877 -87.845 1.00 82.44 92 GLU A N 1
ATOM 752 C CA . GLU A 1 92 ? 33.682 -3.622 -86.917 1.00 82.44 92 GLU A CA 1
ATOM 753 C C . GLU A 1 92 ? 34.364 -3.820 -85.558 1.00 82.44 92 GLU A C 1
ATOM 755 O O . GLU A 1 92 ? 33.724 -3.684 -84.513 1.00 82.44 92 GLU A O 1
ATOM 760 N N . PHE A 1 93 ? 35.684 -4.045 -85.553 1.00 84.25 93 PHE A N 1
ATOM 761 C CA . PHE A 1 93 ? 36.472 -4.079 -84.321 1.00 84.25 93 PHE A CA 1
ATOM 762 C C . PHE A 1 93 ? 36.436 -2.729 -83.585 1.00 84.25 93 PHE A C 1
ATOM 764 O O . PHE A 1 93 ? 36.142 -2.687 -82.388 1.00 84.25 93 PHE A O 1
ATOM 771 N N . ARG A 1 94 ? 36.656 -1.606 -84.290 1.00 85.69 94 ARG A N 1
ATOM 772 C CA . ARG A 1 94 ? 36.580 -0.249 -83.707 1.00 85.69 94 ARG A CA 1
ATOM 773 C C . ARG A 1 94 ? 35.196 0.048 -83.118 1.00 85.69 94 ARG A C 1
ATOM 775 O O . ARG A 1 94 ? 35.106 0.564 -82.004 1.00 85.69 94 ARG A O 1
ATOM 782 N N . GLU A 1 95 ? 34.118 -0.316 -83.812 1.00 88.12 95 GLU A N 1
ATOM 783 C CA . GLU A 1 95 ? 32.745 -0.156 -83.309 1.00 88.12 95 GLU A CA 1
ATOM 784 C C . GLU A 1 95 ? 32.467 -1.016 -82.066 1.00 88.12 95 GLU A C 1
ATOM 786 O O . GLU A 1 95 ? 31.803 -0.561 -81.128 1.00 88.12 95 GLU A O 1
ATOM 791 N N . MET A 1 96 ? 32.992 -2.243 -82.020 1.00 88.00 96 MET A N 1
ATOM 792 C CA . MET A 1 96 ? 32.882 -3.121 -80.854 1.00 88.00 96 MET A CA 1
ATOM 793 C C . MET A 1 96 ? 33.602 -2.535 -79.631 1.00 88.00 96 MET A C 1
ATOM 795 O O . MET A 1 96 ? 33.032 -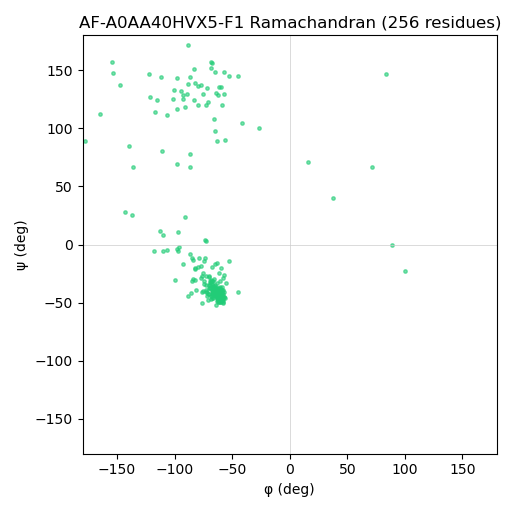2.537 -78.536 1.00 88.00 96 MET A O 1
ATOM 799 N N . VAL A 1 97 ? 34.808 -1.983 -79.819 1.00 88.50 97 VAL A N 1
ATOM 800 C CA . VAL A 1 97 ? 35.579 -1.311 -78.760 1.00 88.50 97 VAL A CA 1
ATOM 801 C C . VAL A 1 97 ? 34.830 -0.087 -78.232 1.00 88.50 97 VAL A C 1
ATOM 803 O O . VAL A 1 97 ? 34.645 0.030 -77.023 1.00 88.50 97 VAL A O 1
ATOM 806 N N . ILE A 1 98 ? 34.312 0.782 -79.108 1.00 91.31 98 ILE A N 1
ATOM 807 C CA . ILE A 1 98 ? 33.523 1.960 -78.698 1.00 91.31 98 ILE A CA 1
ATOM 808 C C . ILE A 1 98 ? 32.283 1.536 -77.899 1.00 91.31 98 ILE A C 1
ATOM 810 O O . ILE A 1 98 ? 31.969 2.126 -76.866 1.00 91.31 98 ILE A O 1
ATOM 814 N N . ARG A 1 99 ? 31.582 0.485 -78.338 1.00 92.88 99 ARG A N 1
ATOM 815 C CA . ARG A 1 99 ? 30.405 -0.046 -77.633 1.00 92.88 99 ARG A CA 1
ATOM 816 C C . ARG A 1 99 ? 30.763 -0.630 -76.267 1.00 92.88 99 ARG A C 1
ATOM 818 O O . ARG A 1 99 ? 29.971 -0.538 -75.333 1.00 92.88 99 ARG A O 1
ATOM 825 N N . TRP A 1 100 ? 31.928 -1.264 -76.140 1.00 93.81 100 TRP A N 1
ATOM 826 C CA . TRP A 1 100 ? 32.427 -1.759 -74.858 1.00 93.81 100 TRP A CA 1
ATOM 827 C C . TRP A 1 100 ? 32.805 -0.616 -73.911 1.00 93.81 100 TRP A C 1
ATOM 829 O O . TRP A 1 100 ? 32.369 -0.647 -72.763 1.00 93.81 100 TRP A O 1
ATOM 839 N N . LEU A 1 101 ? 33.503 0.411 -74.404 1.00 93.38 101 LEU A N 1
ATOM 840 C CA . LEU A 1 101 ? 33.849 1.605 -73.627 1.00 93.38 101 LEU A CA 1
ATOM 841 C C . LEU A 1 101 ? 32.600 2.323 -73.104 1.00 93.38 101 LEU A C 1
ATOM 843 O O . LEU A 1 101 ? 32.516 2.559 -71.905 1.00 93.38 101 LEU A O 1
ATOM 847 N N . LYS A 1 102 ? 31.585 2.544 -73.953 1.00 93.31 102 LYS A N 1
ATOM 848 C CA . LYS A 1 102 ? 30.304 3.137 -73.523 1.00 93.31 102 LYS A CA 1
ATOM 849 C C . LYS A 1 102 ? 29.627 2.331 -72.414 1.00 93.31 102 LYS A C 1
ATOM 851 O O . LYS A 1 102 ? 29.219 2.887 -71.408 1.00 93.31 102 LYS A O 1
ATOM 856 N N . ARG A 1 103 ? 29.578 0.998 -72.540 1.00 93.06 103 ARG A N 1
ATOM 857 C CA . ARG A 1 103 ? 29.004 0.136 -71.486 1.00 93.06 103 ARG A CA 1
ATOM 858 C C . ARG A 1 103 ? 29.777 0.201 -70.171 1.00 93.06 103 ARG A C 1
ATOM 860 O O . ARG A 1 103 ? 29.184 -0.004 -69.116 1.00 93.06 103 ARG A O 1
ATOM 867 N N . MET A 1 104 ? 31.094 0.386 -70.226 1.00 93.12 104 MET A N 1
ATOM 868 C CA . MET A 1 104 ? 31.919 0.551 -69.029 1.00 93.12 104 MET A CA 1
ATOM 869 C C . MET A 1 104 ? 31.679 1.912 -68.376 1.00 93.12 104 MET A C 1
ATOM 871 O O . MET A 1 104 ? 31.559 1.971 -67.156 1.00 93.12 104 MET A O 1
ATOM 875 N N . GLU A 1 105 ? 31.552 2.965 -69.180 1.00 93.44 105 GLU A N 1
ATOM 876 C CA . GLU A 1 105 ? 31.216 4.321 -68.740 1.00 93.44 105 GLU A CA 1
ATOM 877 C C . GLU A 1 105 ? 29.834 4.358 -68.065 1.00 93.44 105 GLU A C 1
ATOM 879 O O . GLU A 1 105 ? 29.742 4.739 -66.902 1.00 93.44 105 GLU A O 1
ATOM 884 N N . ASP A 1 106 ? 28.800 3.788 -68.697 1.00 94.44 106 ASP A N 1
ATOM 885 C CA . ASP A 1 106 ? 27.450 3.680 -68.118 1.00 94.44 106 ASP A CA 1
ATOM 886 C C . ASP A 1 106 ? 27.453 2.935 -66.769 1.00 94.44 106 ASP A C 1
ATOM 888 O O . ASP A 1 106 ? 26.761 3.306 -65.816 1.00 94.44 106 ASP A O 1
ATOM 892 N N . LYS A 1 107 ? 28.246 1.858 -66.666 1.00 95.62 107 LYS A N 1
ATOM 893 C CA . LYS A 1 107 ? 28.412 1.116 -65.408 1.00 95.62 107 LYS A CA 1
ATOM 894 C C . LYS A 1 107 ? 29.114 1.957 -64.347 1.00 95.62 107 LYS A C 1
ATOM 896 O O . LYS A 1 107 ? 28.729 1.873 -63.183 1.00 95.62 107 LYS A O 1
ATOM 901 N N . PHE A 1 108 ? 30.131 2.731 -64.722 1.00 95.19 108 PHE A N 1
ATOM 902 C CA . PHE A 1 108 ? 30.856 3.608 -63.806 1.00 95.19 108 PHE A CA 1
ATOM 903 C C . PHE A 1 108 ? 29.964 4.735 -63.275 1.00 95.19 108 PHE A C 1
ATOM 905 O O . PHE A 1 108 ? 29.951 4.987 -62.069 1.00 95.19 108 PHE A O 1
ATOM 912 N N . ASP A 1 109 ? 29.144 5.330 -64.138 1.00 94.81 109 ASP A N 1
ATOM 913 C CA . ASP A 1 109 ? 28.158 6.337 -63.749 1.00 94.81 109 ASP A CA 1
ATOM 914 C C . ASP A 1 109 ? 27.100 5.758 -62.808 1.00 94.81 109 ASP A C 1
ATOM 916 O O . ASP A 1 109 ? 26.765 6.364 -61.789 1.00 94.81 109 ASP A O 1
ATOM 920 N N . ASN A 1 110 ? 26.602 4.553 -63.099 1.00 95.50 110 ASN A N 1
ATOM 921 C CA . ASN A 1 110 ? 25.648 3.878 -62.224 1.00 95.50 110 ASN A CA 1
ATOM 922 C C . ASN A 1 110 ? 26.264 3.528 -60.858 1.00 95.50 110 ASN A C 1
ATOM 924 O O . ASN A 1 110 ? 25.631 3.730 -59.824 1.00 95.50 110 ASN A O 1
ATOM 928 N N . MET A 1 111 ? 27.513 3.048 -60.831 1.00 95.19 111 MET A N 1
ATOM 929 C CA . MET A 1 111 ? 28.239 2.816 -59.576 1.00 95.19 111 MET A CA 1
ATOM 930 C C . MET A 1 111 ? 28.431 4.111 -58.784 1.00 95.19 111 MET A C 1
ATOM 932 O O . MET A 1 111 ? 28.243 4.108 -57.569 1.00 95.19 111 MET A O 1
ATOM 936 N N . SER A 1 112 ? 28.758 5.213 -59.461 1.00 95.81 112 SER A N 1
ATOM 937 C CA . SER A 1 112 ? 28.940 6.521 -58.825 1.00 95.81 112 SER A CA 1
ATOM 938 C C . SER A 1 112 ? 27.641 7.023 -58.191 1.00 95.81 112 SER A C 1
ATOM 940 O O . SER A 1 112 ? 27.650 7.431 -57.030 1.00 95.81 112 SER A O 1
ATOM 942 N N . LYS A 1 113 ? 26.507 6.903 -58.899 1.00 96.50 113 LYS A N 1
ATOM 943 C CA . LYS A 1 113 ? 25.175 7.240 -58.364 1.00 96.50 113 LYS A CA 1
ATOM 944 C C . LYS A 1 113 ? 24.809 6.389 -57.148 1.00 96.50 113 LYS A C 1
ATOM 946 O O . LYS A 1 113 ? 24.431 6.934 -56.115 1.00 96.50 113 LYS A O 1
ATOM 951 N N . ASN A 1 114 ? 24.998 5.071 -57.230 1.00 95.56 114 ASN A N 1
ATOM 95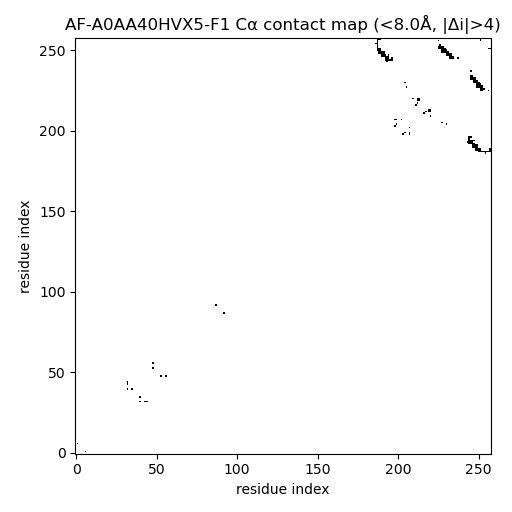2 C CA . ASN A 1 114 ? 24.744 4.170 -56.103 1.00 95.56 114 ASN A CA 1
ATOM 953 C C . ASN A 1 114 ? 25.628 4.511 -54.893 1.00 95.56 114 ASN A C 1
ATOM 955 O O . ASN A 1 114 ? 25.182 4.437 -53.751 1.00 95.56 114 ASN A O 1
ATOM 959 N N . GLN A 1 115 ? 26.886 4.900 -55.118 1.00 95.31 115 GLN A N 1
ATOM 960 C CA . GLN A 1 115 ? 27.784 5.311 -54.041 1.00 95.31 115 GLN A CA 1
ATOM 961 C C . GLN A 1 115 ? 27.302 6.597 -53.355 1.00 95.31 115 GLN A C 1
ATOM 963 O O . GLN A 1 115 ? 27.429 6.722 -52.136 1.00 95.31 115 GLN A O 1
ATOM 968 N N . GLU A 1 116 ? 26.766 7.551 -54.114 1.00 95.62 116 GLU A N 1
ATOM 969 C CA . GLU A 1 116 ? 26.211 8.792 -53.573 1.00 95.62 116 GLU A CA 1
ATOM 970 C C . GLU A 1 116 ? 24.936 8.537 -52.755 1.00 95.62 116 GLU A C 1
ATOM 972 O O . GLU A 1 116 ? 24.819 9.032 -51.633 1.00 95.62 116 GLU A O 1
ATOM 977 N N . GLU A 1 117 ? 24.042 7.672 -53.243 1.00 96.56 117 GLU A N 1
ATOM 978 C CA . GLU A 1 117 ? 22.851 7.238 -52.503 1.00 96.56 117 GLU A CA 1
ATOM 979 C C . GLU A 1 117 ? 23.221 6.522 -51.194 1.00 96.56 117 GLU A C 1
ATOM 981 O O . GLU A 1 117 ? 22.703 6.851 -50.126 1.00 96.56 117 GLU A O 1
ATOM 986 N N . MET A 1 118 ? 24.201 5.613 -51.234 1.00 96.19 118 MET A N 1
ATOM 987 C CA . MET A 1 118 ? 24.699 4.931 -50.036 1.00 96.19 118 MET A CA 1
ATOM 988 C C . MET A 1 118 ? 25.283 5.903 -49.007 1.00 96.19 118 MET A C 1
ATOM 990 O O . MET A 1 118 ? 25.064 5.725 -47.808 1.00 96.19 118 MET A O 1
ATOM 994 N N . LYS A 1 119 ? 26.003 6.943 -49.447 1.00 97.12 119 LYS A N 1
ATOM 995 C CA . LYS A 1 119 ? 26.521 7.988 -48.549 1.00 97.12 119 LYS A CA 1
ATOM 996 C C . LYS A 1 119 ? 25.393 8.785 -47.901 1.00 97.12 119 LYS A C 1
ATOM 998 O O . LYS A 1 119 ? 25.470 9.065 -46.708 1.00 97.12 119 LYS A O 1
ATOM 1003 N N . LYS A 1 120 ? 24.351 9.126 -48.663 1.00 97.31 120 LYS A N 1
ATOM 1004 C CA . LYS A 1 120 ? 23.182 9.834 -48.133 1.00 97.31 120 LYS A CA 1
ATOM 1005 C C . LYS A 1 120 ? 22.468 8.999 -47.066 1.00 97.31 120 LYS A C 1
ATOM 1007 O O . LYS A 1 120 ? 22.273 9.484 -45.956 1.00 97.31 120 LYS A O 1
ATOM 1012 N N . ASN A 1 121 ? 22.192 7.729 -47.357 1.00 96.50 121 ASN A N 1
ATOM 1013 C CA . ASN A 1 121 ? 21.563 6.809 -46.405 1.00 96.50 121 ASN A CA 1
ATOM 1014 C C . ASN A 1 121 ? 22.423 6.621 -45.143 1.00 96.50 121 ASN A C 1
ATOM 1016 O O . ASN A 1 121 ? 21.898 6.530 -44.037 1.00 96.50 121 ASN A O 1
ATOM 1020 N N . GLN A 1 122 ? 23.755 6.596 -45.278 1.00 96.88 122 GLN A N 1
ATOM 1021 C CA . GLN A 1 122 ? 24.662 6.565 -44.125 1.00 96.88 122 GLN A CA 1
ATOM 1022 C C . GLN A 1 122 ? 24.536 7.799 -43.234 1.00 96.88 122 GLN A C 1
ATOM 1024 O O . GLN A 1 122 ? 24.615 7.665 -42.014 1.00 96.88 122 GLN A O 1
ATOM 1029 N N . GLU A 1 123 ? 24.359 8.982 -43.815 1.00 96.38 123 GLU A N 1
ATOM 1030 C CA . GLU A 1 123 ? 24.205 10.211 -43.042 1.00 96.38 123 GLU A CA 1
ATOM 1031 C C . GLU A 1 123 ? 22.842 10.281 -42.345 1.00 96.38 123 GLU A C 1
ATOM 1033 O O . GLU A 1 123 ? 22.775 10.616 -41.163 1.00 96.38 123 GLU A O 1
ATOM 1038 N N . GLU A 1 124 ? 21.769 9.869 -43.025 1.00 96.62 124 GLU A N 1
ATOM 1039 C CA . GLU A 1 124 ? 20.437 9.730 -42.421 1.00 96.62 124 GLU A CA 1
ATOM 1040 C C . GLU A 1 124 ? 20.465 8.756 -41.231 1.00 96.62 124 GLU A C 1
ATOM 1042 O O . GLU A 1 124 ? 20.067 9.124 -40.126 1.00 96.62 124 GLU A O 1
ATOM 1047 N N . MET A 1 125 ? 21.072 7.573 -41.396 1.00 97.75 125 MET A N 1
ATOM 1048 C CA . MET A 1 125 ? 21.228 6.607 -40.301 1.00 97.75 125 MET A CA 1
ATOM 1049 C C . MET A 1 125 ? 22.010 7.173 -39.109 1.00 97.75 125 MET A C 1
ATOM 1051 O O . MET A 1 125 ? 21.668 6.890 -37.962 1.00 97.75 125 MET A O 1
ATOM 1055 N N . LYS A 1 126 ? 23.066 7.965 -39.336 1.00 97.56 126 LYS A N 1
ATOM 1056 C CA . LYS A 1 126 ? 23.817 8.595 -38.235 1.00 97.56 126 LYS A CA 1
ATOM 1057 C C . LYS A 1 126 ? 22.961 9.592 -37.460 1.00 97.56 126 LYS A C 1
ATOM 1059 O O . LYS A 1 126 ? 23.049 9.623 -36.232 1.00 97.56 126 LYS A O 1
ATOM 1064 N N . ASN A 1 127 ? 22.149 10.378 -38.163 1.00 97.44 127 ASN A N 1
ATOM 1065 C CA . ASN A 1 127 ? 21.243 11.339 -37.540 1.00 97.44 127 ASN A CA 1
ATOM 1066 C C . ASN A 1 127 ? 20.183 10.625 -36.692 1.00 97.44 127 ASN A C 1
ATOM 1068 O O . ASN A 1 127 ? 19.975 11.001 -35.537 1.00 97.44 127 ASN A O 1
ATOM 1072 N N . ASP A 1 128 ? 19.601 9.540 -37.206 1.00 97.62 128 ASP A N 1
ATOM 1073 C CA . ASP A 1 128 ? 18.640 8.721 -36.462 1.00 97.62 128 ASP A CA 1
ATOM 1074 C C . ASP A 1 128 ? 19.278 8.077 -35.221 1.00 97.62 128 ASP A C 1
ATOM 1076 O O . ASP A 1 128 ? 18.704 8.111 -34.131 1.00 97.62 128 ASP A O 1
ATOM 1080 N N . ILE A 1 129 ? 20.506 7.554 -35.338 1.00 97.69 129 ILE A N 1
ATOM 1081 C CA . ILE A 1 129 ? 21.260 7.002 -34.199 1.00 97.69 129 ILE A CA 1
ATOM 1082 C C . ILE A 1 129 ? 21.502 8.075 -33.130 1.00 97.69 129 ILE A C 1
ATOM 1084 O O . ILE A 1 129 ? 21.340 7.801 -31.938 1.00 97.69 129 ILE A O 1
ATOM 1088 N N . ALA A 1 130 ? 21.871 9.294 -33.530 1.00 96.81 130 ALA A N 1
ATOM 1089 C CA . ALA A 1 130 ? 22.072 10.399 -32.598 1.00 96.81 130 ALA A CA 1
ATOM 1090 C C . ALA A 1 130 ? 20.764 10.786 -31.885 1.00 96.81 130 ALA A C 1
ATOM 1092 O O . ALA A 1 130 ? 20.761 10.982 -30.668 1.00 96.81 130 ALA A O 1
ATOM 1093 N N . ALA A 1 131 ? 19.643 10.825 -32.610 1.00 97.25 131 ALA A N 1
ATOM 1094 C CA . ALA A 1 131 ? 18.328 11.092 -32.033 1.00 97.25 131 ALA A CA 1
ATOM 1095 C C . ALA A 1 131 ? 17.909 10.010 -31.019 1.00 97.25 131 ALA A C 1
ATOM 1097 O O . ALA A 1 131 ? 17.440 10.327 -29.919 1.00 97.25 131 ALA A O 1
ATOM 1098 N N . VAL A 1 132 ? 18.138 8.732 -31.341 1.00 98.25 132 VAL A N 1
ATOM 1099 C CA . VAL A 1 132 ? 17.870 7.609 -30.428 1.00 98.25 132 VAL A CA 1
ATOM 1100 C C . VAL A 1 132 ? 18.753 7.692 -29.185 1.00 98.25 132 VAL A C 1
ATOM 1102 O O . VAL A 1 132 ? 18.252 7.525 -28.074 1.00 98.25 132 VAL A O 1
ATOM 1105 N N . LYS A 1 133 ? 20.043 8.007 -29.339 1.00 98.31 133 LYS A N 1
ATOM 1106 C CA . LYS A 1 133 ? 20.977 8.154 -28.215 1.00 98.31 133 LYS A CA 1
ATOM 1107 C C . LYS A 1 133 ? 20.510 9.222 -27.221 1.00 98.31 133 LYS A C 1
ATOM 1109 O O . LYS A 1 133 ? 20.415 8.936 -26.030 1.00 98.31 133 LYS A O 1
ATOM 1114 N N . ASN A 1 134 ? 20.149 10.407 -27.712 1.00 97.50 134 ASN A N 1
ATOM 1115 C CA . ASN A 1 134 ? 19.633 11.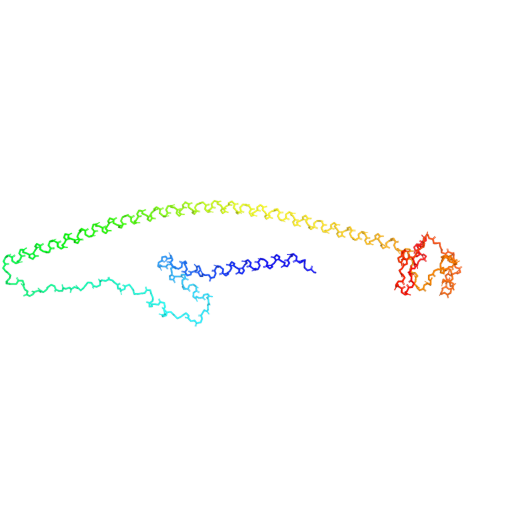488 -26.866 1.00 97.50 134 ASN A CA 1
ATOM 1116 C C . ASN A 1 134 ? 18.330 11.079 -26.156 1.00 97.50 134 ASN A C 1
ATOM 1118 O O . ASN A 1 134 ? 18.128 11.385 -24.982 1.00 97.50 134 ASN A O 1
ATOM 1122 N N . SER A 1 135 ? 17.458 10.340 -26.850 1.00 97.94 135 SER A N 1
ATOM 1123 C CA . SER A 1 135 ? 16.223 9.815 -26.256 1.00 97.94 135 SER A CA 1
ATOM 1124 C C . SER A 1 135 ? 16.510 8.820 -25.125 1.00 97.94 135 SER A C 1
ATOM 1126 O O . SER A 1 135 ? 15.862 8.874 -24.083 1.00 97.94 135 SER A O 1
ATOM 1128 N N . ILE A 1 136 ? 17.506 7.945 -25.291 1.00 97.62 136 ILE A N 1
ATOM 1129 C CA . ILE A 1 136 ? 17.933 6.984 -24.263 1.00 97.62 136 ILE A CA 1
ATOM 1130 C C . ILE A 1 136 ? 18.516 7.705 -23.045 1.00 97.62 136 ILE A C 1
ATOM 1132 O O . ILE A 1 136 ? 18.181 7.353 -21.918 1.00 97.62 136 ILE A O 1
ATOM 1136 N N . GLU A 1 137 ? 19.350 8.724 -23.252 1.00 97.69 137 GLU A N 1
ATOM 1137 C CA . GLU A 1 137 ? 19.911 9.528 -22.158 1.00 97.69 137 GLU A CA 1
ATOM 1138 C C . GLU A 1 137 ? 18.808 10.242 -21.362 1.00 97.69 137 GLU A C 1
ATOM 1140 O O . GLU A 1 137 ? 18.829 10.223 -20.132 1.00 97.69 137 GLU A O 1
ATOM 1145 N N . SER A 1 138 ? 17.790 10.778 -22.043 1.00 98.31 138 SER A N 1
ATOM 1146 C CA . SER A 1 138 ? 16.612 11.359 -21.386 1.00 98.31 138 SER A CA 1
ATOM 1147 C C . SER A 1 138 ? 15.772 10.327 -20.624 1.00 98.31 138 SER A C 1
ATOM 1149 O O . SER A 1 138 ? 15.243 10.630 -19.556 1.00 98.31 138 SER A O 1
ATOM 1151 N N . ILE A 1 139 ? 15.621 9.109 -21.150 1.00 98.00 139 ILE A N 1
ATOM 1152 C CA . ILE A 1 139 ? 14.918 8.030 -20.440 1.00 98.00 139 ILE A CA 1
ATOM 1153 C C . ILE A 1 139 ? 15.703 7.614 -19.196 1.00 98.00 139 ILE A C 1
ATOM 1155 O O . ILE A 1 139 ? 15.098 7.396 -18.151 1.00 98.00 139 ILE A O 1
ATOM 1159 N N . LYS A 1 140 ? 17.034 7.540 -19.294 1.00 98.06 140 LYS A N 1
ATOM 1160 C CA . LYS A 1 140 ? 17.907 7.190 -18.175 1.00 98.06 140 LYS A CA 1
ATOM 1161 C C . LYS A 1 140 ? 17.751 8.171 -17.011 1.00 98.06 140 LYS A C 1
ATOM 1163 O O . LYS A 1 140 ? 17.540 7.722 -15.894 1.00 98.06 140 LYS A O 1
ATOM 1168 N N . SER A 1 141 ? 17.795 9.481 -17.263 1.00 97.81 141 SER A N 1
ATOM 1169 C CA . SER A 1 141 ? 17.646 10.467 -16.181 1.00 97.81 141 SER A CA 1
ATOM 1170 C C . SER A 1 141 ? 16.274 10.392 -15.505 1.00 97.81 141 SER A C 1
ATOM 1172 O O . SER A 1 141 ? 16.184 10.438 -14.284 1.00 97.81 141 SER A O 1
ATOM 1174 N N . ARG A 1 142 ? 15.201 10.203 -16.286 1.00 98.19 142 ARG A N 1
ATOM 1175 C CA . ARG A 1 142 ? 13.843 10.008 -15.748 1.00 98.19 142 ARG A CA 1
ATOM 1176 C C . ARG A 1 142 ? 13.698 8.709 -14.955 1.00 98.19 142 ARG A C 1
ATOM 1178 O O . ARG A 1 142 ? 12.846 8.638 -14.076 1.00 98.19 142 ARG A O 1
ATOM 1185 N N . LEU A 1 143 ? 14.466 7.676 -15.303 1.00 98.19 143 LEU A N 1
ATOM 1186 C CA . LEU A 1 143 ? 14.486 6.411 -14.574 1.00 98.19 143 LEU A CA 1
ATOM 1187 C C . LEU A 1 143 ? 15.178 6.576 -13.219 1.00 98.19 143 LEU A C 1
ATOM 1189 O O . LEU A 1 143 ? 14.596 6.176 -12.221 1.00 98.19 143 LEU A O 1
ATOM 1193 N N . GLU A 1 144 ? 16.348 7.217 -13.186 1.00 97.94 144 GLU A N 1
ATOM 1194 C CA . GLU A 1 144 ? 17.070 7.520 -11.939 1.00 97.94 144 GLU A CA 1
ATOM 1195 C C . GLU A 1 144 ? 16.185 8.347 -10.982 1.00 97.94 144 GLU A C 1
ATOM 1197 O O . GLU A 1 144 ? 16.021 7.989 -9.820 1.00 97.94 144 GLU A O 1
ATOM 1202 N N . GLU A 1 145 ? 15.500 9.380 -11.492 1.00 98.50 145 GLU A N 1
ATOM 1203 C CA . GLU A 1 145 ? 14.542 10.173 -10.703 1.00 98.50 145 GLU A CA 1
ATOM 1204 C C . GLU A 1 145 ? 13.377 9.321 -10.161 1.00 98.50 145 GLU A C 1
ATOM 1206 O O . GLU A 1 145 ? 12.965 9.463 -9.008 1.00 98.50 145 GLU A O 1
ATOM 1211 N N . ALA A 1 146 ? 12.834 8.411 -10.976 1.00 97.62 146 ALA A N 1
ATOM 1212 C CA . ALA A 1 146 ? 11.756 7.526 -10.544 1.00 97.62 146 ALA A CA 1
ATOM 1213 C C . ALA A 1 146 ? 12.215 6.519 -9.473 1.00 97.62 146 ALA A C 1
ATOM 1215 O O . ALA A 1 146 ? 11.445 6.222 -8.560 1.00 97.62 146 ALA A O 1
ATOM 1216 N N . GLU A 1 147 ? 13.443 6.007 -9.567 1.00 96.62 147 GLU A N 1
ATOM 1217 C CA . GLU A 1 147 ? 14.042 5.097 -8.581 1.00 96.62 147 GLU A CA 1
ATOM 1218 C C . GLU A 1 147 ? 14.237 5.782 -7.219 1.00 96.62 147 GLU A C 1
ATOM 1220 O O . GLU A 1 147 ? 13.870 5.214 -6.183 1.00 96.62 147 GLU A O 1
ATOM 1225 N N . ASP A 1 148 ? 14.709 7.031 -7.211 1.00 97.31 148 ASP A N 1
ATOM 1226 C CA . ASP A 1 148 ? 14.834 7.837 -5.991 1.00 97.31 148 ASP A CA 1
ATOM 1227 C C . ASP A 1 148 ? 13.463 8.085 -5.338 1.00 97.31 148 ASP A C 1
ATOM 1229 O O . ASP A 1 148 ? 13.289 7.908 -4.127 1.00 97.31 148 ASP A O 1
ATOM 1233 N N . HIS A 1 149 ? 12.450 8.428 -6.142 1.00 97.81 149 HIS A N 1
ATOM 1234 C CA . HIS A 1 149 ? 11.084 8.607 -5.650 1.00 97.81 149 HIS A CA 1
ATOM 1235 C C . HIS A 1 149 ? 10.478 7.319 -5.078 1.00 97.81 149 HIS A C 1
ATOM 1237 O O . HIS A 1 149 ? 9.769 7.379 -4.071 1.00 97.81 149 HIS A O 1
ATOM 1243 N N . ILE A 1 150 ? 10.731 6.160 -5.696 1.00 97.94 150 ILE A N 1
ATOM 1244 C CA . ILE A 1 150 ? 10.280 4.862 -5.171 1.00 97.94 150 ILE A CA 1
ATOM 1245 C C . ILE A 1 150 ? 10.932 4.597 -3.812 1.00 97.94 150 ILE A C 1
ATOM 1247 O O . ILE A 1 150 ? 10.218 4.280 -2.862 1.00 97.94 150 ILE A O 1
ATOM 1251 N N . SER A 1 151 ? 12.240 4.829 -3.693 1.00 97.69 151 SER A N 1
ATOM 1252 C CA . SER A 1 151 ? 12.983 4.645 -2.439 1.00 97.69 151 SER A CA 1
ATOM 1253 C C . SER A 1 151 ? 12.418 5.515 -1.305 1.00 97.69 151 SER A C 1
ATOM 1255 O O . SER A 1 151 ? 12.162 5.033 -0.201 1.00 97.69 151 SER A O 1
ATOM 1257 N N . GLU A 1 152 ? 12.118 6.792 -1.575 1.00 98.06 152 GLU A N 1
ATOM 1258 C CA . GLU A 1 152 ? 11.515 7.685 -0.574 1.00 98.06 152 GLU A CA 1
ATOM 1259 C C . GLU A 1 152 ? 10.103 7.225 -0.150 1.00 98.06 152 GLU A C 1
ATOM 1261 O O . GLU A 1 152 ? 9.699 7.370 1.012 1.00 98.06 152 GLU A O 1
ATOM 1266 N N . LEU A 1 153 ? 9.319 6.686 -1.090 1.00 96.81 153 LEU A N 1
ATOM 1267 C CA . LEU A 1 153 ? 7.982 6.166 -0.807 1.00 96.81 153 LEU A CA 1
ATOM 1268 C C . LEU A 1 153 ? 8.022 4.874 0.014 1.00 96.81 153 LEU A C 1
ATOM 1270 O O . LEU A 1 153 ? 7.177 4.713 0.898 1.00 96.81 153 LEU A O 1
ATOM 1274 N N . GLU A 1 154 ? 8.987 3.991 -0.234 1.00 95.31 154 GLU A N 1
ATOM 1275 C CA . GLU A 1 154 ? 9.205 2.774 0.554 1.00 95.31 154 GLU A CA 1
ATOM 1276 C C . GLU A 1 154 ? 9.516 3.116 2.018 1.00 95.31 154 GLU A C 1
ATOM 1278 O O . GLU A 1 154 ? 8.837 2.627 2.925 1.00 95.31 154 GLU A O 1
ATOM 1283 N N . ASP A 1 155 ? 10.425 4.066 2.258 1.00 97.00 155 ASP A N 1
ATOM 1284 C CA . ASP A 1 155 ? 10.748 4.549 3.606 1.00 97.00 155 ASP A CA 1
ATOM 1285 C C . ASP A 1 155 ? 9.531 5.144 4.332 1.00 97.00 155 ASP A C 1
ATOM 1287 O O . ASP A 1 155 ? 9.321 4.935 5.535 1.00 97.00 155 ASP A O 1
ATOM 1291 N N . LYS A 1 156 ? 8.705 5.925 3.621 1.00 97.75 156 LYS A N 1
ATOM 1292 C CA . LYS A 1 156 ? 7.461 6.486 4.178 1.00 97.75 156 LYS A CA 1
ATOM 1293 C C . LYS A 1 156 ? 6.440 5.390 4.485 1.00 97.75 156 LYS A C 1
ATOM 1295 O O . LYS A 1 156 ? 5.748 5.473 5.502 1.00 97.75 156 LYS A O 1
ATOM 1300 N N . MET A 1 157 ? 6.335 4.375 3.632 1.00 97.38 157 MET A N 1
ATOM 1301 C CA . MET A 1 157 ? 5.422 3.247 3.815 1.00 97.38 157 MET A CA 1
ATOM 1302 C C . MET A 1 157 ? 5.798 2.410 5.038 1.00 97.38 157 MET A C 1
ATOM 1304 O O . MET A 1 157 ? 4.915 2.038 5.815 1.00 97.38 157 MET A O 1
ATOM 1308 N N . GLU A 1 158 ? 7.090 2.184 5.263 1.00 97.06 158 GLU A N 1
ATOM 1309 C CA . GLU A 1 158 ? 7.585 1.480 6.445 1.00 97.06 158 GLU A CA 1
ATOM 1310 C C . GLU A 1 158 ? 7.235 2.244 7.733 1.00 97.06 158 GLU A C 1
ATOM 1312 O O . GLU A 1 158 ? 6.634 1.688 8.656 1.00 97.06 158 GLU A O 1
ATOM 1317 N N . LYS A 1 159 ? 7.478 3.563 7.769 1.00 97.25 159 LYS A N 1
ATOM 1318 C CA . LYS A 1 159 ? 7.085 4.422 8.906 1.00 97.25 159 LYS A CA 1
ATOM 1319 C C . LYS A 1 159 ? 5.578 4.380 9.173 1.00 97.25 159 LYS A C 1
ATOM 1321 O O . LYS A 1 159 ? 5.155 4.301 10.328 1.00 97.25 159 LYS A O 1
ATOM 1326 N N . ASN A 1 160 ? 4.762 4.412 8.119 1.00 96.25 160 ASN A N 1
ATOM 1327 C CA . ASN A 1 160 ? 3.308 4.306 8.244 1.00 96.25 160 ASN A CA 1
ATOM 1328 C C . ASN A 1 160 ? 2.879 2.936 8.785 1.00 96.25 160 ASN A C 1
ATOM 1330 O O . ASN A 1 160 ? 1.993 2.879 9.635 1.00 96.25 160 ASN A O 1
ATOM 1334 N N . THR A 1 161 ? 3.529 1.855 8.353 1.00 97.62 161 THR A N 1
ATOM 1335 C CA . THR A 1 161 ? 3.261 0.490 8.833 1.00 97.62 161 THR A CA 1
ATOM 1336 C C . THR A 1 161 ? 3.556 0.366 10.328 1.00 97.62 161 THR A C 1
ATOM 1338 O O . THR A 1 161 ? 2.724 -0.122 11.095 1.00 97.62 161 THR A O 1
ATOM 1341 N N . GLN A 1 162 ? 4.695 0.894 10.780 1.00 97.81 162 GLN A N 1
ATOM 1342 C CA . GLN A 1 162 ? 5.051 0.927 12.203 1.00 97.81 162 GLN A CA 1
ATOM 1343 C C . GLN A 1 162 ? 4.046 1.749 13.026 1.00 97.81 162 GLN A C 1
ATOM 1345 O O . GLN A 1 162 ? 3.633 1.341 14.116 1.00 97.81 162 GLN A O 1
ATOM 1350 N N . LEU A 1 163 ? 3.599 2.893 12.498 1.00 97.81 163 LEU A N 1
ATOM 1351 C CA . LEU A 1 163 ? 2.583 3.724 13.142 1.00 97.81 163 LEU A CA 1
ATOM 1352 C C . LEU A 1 163 ? 1.220 3.017 13.220 1.00 97.81 163 LEU A C 1
ATOM 1354 O O . LEU A 1 163 ? 0.555 3.098 14.255 1.00 97.81 163 LEU A O 1
ATOM 1358 N N . GLN A 1 164 ? 0.817 2.289 12.177 1.00 97.81 164 GLN A N 1
ATOM 1359 C CA . GLN A 1 164 ? -0.405 1.480 12.183 1.00 97.81 164 GLN A CA 1
ATOM 1360 C C . GLN A 1 164 ? -0.362 0.409 13.276 1.00 97.81 164 GLN A C 1
ATOM 1362 O O . GLN A 1 164 ? -1.274 0.356 14.100 1.00 97.81 164 GLN A O 1
ATOM 1367 N N . GLN A 1 165 ? 0.727 -0.360 13.374 1.00 97.88 165 GLN A N 1
ATOM 1368 C CA . GLN A 1 165 ? 0.904 -1.360 14.436 1.00 97.88 165 GLN A CA 1
ATOM 1369 C C . GLN A 1 165 ? 0.840 -0.730 15.839 1.00 97.88 165 GLN A C 1
ATOM 1371 O O . GLN A 1 165 ? 0.216 -1.267 16.762 1.00 97.88 165 GLN A O 1
ATOM 1376 N N . LEU A 1 166 ? 1.441 0.450 16.023 1.00 98.25 166 LEU A N 1
ATOM 1377 C CA . LEU A 1 166 ? 1.360 1.182 17.287 1.00 98.25 166 LEU A CA 1
ATOM 1378 C C . LEU A 1 166 ? -0.084 1.580 17.630 1.00 98.25 166 LEU A C 1
ATOM 1380 O O . LEU A 1 166 ? -0.502 1.453 18.782 1.00 98.25 166 LEU A O 1
ATOM 1384 N N . LEU A 1 167 ? -0.852 2.072 16.659 1.00 98.25 167 LEU A N 1
ATOM 1385 C CA . LEU A 1 167 ? -2.250 2.443 16.876 1.00 98.25 167 LEU A CA 1
ATOM 1386 C C . LEU A 1 167 ? -3.120 1.219 17.173 1.00 98.25 167 LEU A C 1
ATOM 1388 O O . LEU A 1 167 ? -3.909 1.261 18.115 1.00 98.25 167 LEU A O 1
ATOM 1392 N N . GLU A 1 168 ? -2.925 0.114 16.456 1.00 98.12 168 GLU A N 1
ATOM 1393 C CA . GLU A 1 168 ? -3.630 -1.149 16.702 1.00 98.12 168 GLU A CA 1
ATOM 1394 C C . GLU A 1 168 ? -3.392 -1.667 18.123 1.00 98.12 168 GLU A C 1
ATOM 1396 O O . GLU A 1 168 ? -4.336 -2.023 18.830 1.00 98.12 168 GLU A O 1
ATOM 1401 N N . THR A 1 169 ? -2.142 -1.650 18.597 1.00 97.94 169 THR A N 1
ATOM 1402 C CA . THR A 1 169 ? -1.838 -2.080 19.971 1.00 97.94 169 THR A CA 1
ATOM 1403 C C . THR A 1 169 ? -2.465 -1.167 21.026 1.00 97.94 169 THR A C 1
ATOM 1405 O O . THR A 1 169 ? -2.901 -1.663 22.067 1.00 97.94 169 THR A O 1
ATOM 1408 N N . LYS A 1 170 ? -2.557 0.148 20.778 1.00 98.50 170 LYS A N 1
ATOM 1409 C CA . LYS A 1 170 ? -3.257 1.089 21.671 1.00 98.50 170 LYS A CA 1
ATOM 1410 C C . LYS A 1 170 ? -4.764 0.845 21.685 1.00 98.50 170 LYS A C 1
ATOM 1412 O O . LYS A 1 170 ? -5.344 0.773 22.765 1.00 98.50 170 LYS A O 1
ATOM 1417 N N . ILE A 1 171 ? -5.382 0.672 20.517 1.00 98.38 171 ILE A N 1
ATOM 1418 C CA . ILE A 1 171 ? -6.813 0.360 20.397 1.00 98.38 171 ILE A CA 1
ATOM 1419 C C . ILE A 1 171 ? -7.121 -0.934 21.145 1.00 98.38 171 ILE A C 1
ATOM 1421 O O . ILE A 1 171 ? -8.007 -0.945 21.993 1.00 98.38 171 ILE A O 1
ATOM 1425 N N . ARG A 1 172 ? -6.322 -1.985 20.933 1.00 98.31 172 ARG A N 1
ATOM 1426 C CA . ARG A 1 172 ? -6.482 -3.263 21.634 1.00 98.31 172 ARG A CA 1
ATOM 1427 C C . ARG A 1 172 ? -6.432 -3.107 23.156 1.00 98.31 172 ARG A C 1
ATOM 1429 O O . ARG A 1 172 ? -7.302 -3.632 23.844 1.00 98.31 172 ARG A O 1
ATOM 1436 N N . LYS A 1 173 ? -5.467 -2.345 23.686 1.00 98.25 173 LYS A N 1
ATOM 1437 C CA . LYS A 1 173 ? -5.377 -2.056 25.131 1.00 98.25 173 LYS A CA 1
ATOM 1438 C C . LYS A 1 173 ? -6.601 -1.300 25.647 1.00 98.25 173 LYS A C 1
ATOM 1440 O O . LYS A 1 173 ? -7.103 -1.604 26.725 1.00 98.25 173 LYS A O 1
ATOM 1445 N N . HIS A 1 174 ? -7.093 -0.320 24.891 1.00 98.00 174 HIS A N 1
ATOM 1446 C CA . HIS A 1 174 ? -8.298 0.416 25.268 1.00 98.00 174 HIS A CA 1
ATOM 1447 C C . HIS A 1 174 ? -9.545 -0.470 25.232 1.00 98.00 174 HIS A C 1
ATOM 1449 O O . HIS A 1 174 ? -10.365 -0.391 26.141 1.00 98.00 174 HIS A O 1
ATOM 1455 N N . GLU A 1 175 ? -9.677 -1.357 24.249 1.00 98.00 175 GLU A N 1
ATOM 1456 C CA . GLU A 1 175 ? -10.767 -2.330 24.203 1.00 98.00 175 GLU A CA 1
ATOM 1457 C C . GLU A 1 175 ? -10.727 -3.317 25.374 1.00 98.00 175 GLU A C 1
ATOM 1459 O O . GLU A 1 175 ? -11.771 -3.613 25.954 1.00 98.00 175 GLU A O 1
ATOM 1464 N N . GLU A 1 176 ? -9.544 -3.824 25.731 1.00 98.00 176 GLU A N 1
ATOM 1465 C CA . GLU A 1 176 ? -9.344 -4.681 26.908 1.00 98.00 176 GLU A CA 1
ATOM 1466 C C . GLU A 1 176 ? -9.760 -3.943 28.187 1.00 98.00 176 GLU A C 1
ATOM 1468 O O . GLU A 1 176 ? -10.603 -4.439 28.933 1.00 98.00 176 GLU A O 1
ATOM 1473 N N . SER A 1 177 ? -9.292 -2.706 28.372 1.00 97.81 177 SER A N 1
ATOM 1474 C CA . SER A 1 177 ? -9.670 -1.870 29.516 1.00 97.81 177 SER A CA 1
ATOM 1475 C C . SER A 1 177 ? -11.178 -1.586 29.571 1.00 97.81 177 SER A C 1
ATOM 1477 O O . SER A 1 177 ? -11.788 -1.648 30.638 1.00 97.81 177 SER A O 1
ATOM 1479 N N . LEU A 1 178 ? -11.826 -1.336 28.428 1.00 97.88 178 LEU A N 1
ATOM 1480 C CA . LEU A 1 178 ? -13.278 -1.156 28.366 1.00 97.88 178 LEU A CA 1
ATOM 1481 C C . LEU A 1 178 ? -14.041 -2.442 28.707 1.00 97.88 178 LEU A C 1
ATOM 1483 O O . LEU A 1 178 ? -15.105 -2.362 29.327 1.00 97.88 178 LEU A O 1
ATOM 1487 N N . ARG A 1 179 ? -13.526 -3.620 28.326 1.00 96.94 179 ARG A N 1
ATOM 1488 C CA . ARG A 1 179 ? -14.101 -4.912 28.733 1.00 96.94 179 ARG A CA 1
ATOM 1489 C C . ARG A 1 179 ? -14.015 -5.091 30.246 1.00 96.94 179 ARG A C 1
ATOM 1491 O O . ARG A 1 179 ? -15.045 -5.338 30.864 1.00 96.94 179 ARG A O 1
ATOM 1498 N N . GLU A 1 180 ? -12.849 -4.853 30.840 1.00 96.75 180 GLU A N 1
ATOM 1499 C CA . GLU A 1 180 ? -12.653 -4.931 32.293 1.00 96.75 180 GLU A CA 1
ATOM 1500 C C . GLU A 1 180 ? -13.572 -3.964 33.050 1.00 96.75 180 GLU A C 1
ATOM 1502 O O . GLU A 1 180 ? -14.277 -4.371 33.970 1.00 96.75 180 GLU A O 1
ATOM 1507 N N . LEU A 1 181 ? -13.651 -2.694 32.633 1.00 95.75 181 LEU A N 1
ATOM 1508 C CA . LEU A 1 181 ? -14.562 -1.716 33.240 1.00 95.75 181 LEU A CA 1
ATOM 1509 C C . LEU A 1 181 ? -16.031 -2.145 33.118 1.00 95.75 181 LEU A C 1
ATOM 1511 O O . LEU A 1 181 ? -16.816 -1.992 34.059 1.00 95.75 181 LEU A O 1
ATOM 1515 N N . ARG A 1 182 ? -16.425 -2.702 31.970 1.00 94.38 182 ARG A N 1
ATOM 1516 C CA . ARG A 1 182 ? -17.784 -3.209 31.748 1.00 94.38 182 ARG A CA 1
ATOM 1517 C C . ARG A 1 182 ? -18.102 -4.417 32.628 1.00 94.38 182 ARG A C 1
ATOM 1519 O O . ARG A 1 182 ? -19.236 -4.543 33.085 1.00 94.38 182 ARG A O 1
ATOM 1526 N N . ASP A 1 183 ? -17.145 -5.305 32.843 1.00 93.44 183 ASP A N 1
ATOM 1527 C CA . ASP A 1 183 ? -17.343 -6.491 33.672 1.00 93.44 183 ASP A CA 1
ATOM 1528 C C . ASP A 1 183 ? -17.348 -6.116 35.159 1.00 93.44 183 ASP A C 1
ATOM 1530 O O . ASP A 1 183 ? -18.255 -6.530 35.884 1.00 93.44 183 ASP A O 1
ATOM 1534 N N . ASN A 1 184 ? -16.466 -5.202 35.577 1.00 91.31 184 ASN A N 1
ATOM 1535 C CA . ASN A 1 184 ? -16.454 -4.618 36.921 1.00 91.31 184 ASN A CA 1
ATOM 1536 C C . ASN A 1 184 ? -17.781 -3.913 37.246 1.00 91.31 184 ASN A C 1
ATOM 1538 O O . ASN A 1 184 ? -18.375 -4.144 38.296 1.00 91.31 184 ASN A O 1
ATOM 1542 N N . THR A 1 185 ? -18.315 -3.103 36.325 1.00 89.81 185 THR A N 1
ATOM 1543 C CA . THR A 1 185 ? -19.611 -2.416 36.519 1.00 89.81 185 THR A CA 1
ATOM 1544 C C . THR A 1 185 ? -20.815 -3.359 36.552 1.00 89.81 185 THR A C 1
ATOM 1546 O O . THR A 1 185 ? -21.873 -2.975 37.048 1.00 89.81 185 THR A O 1
ATOM 1549 N N . LYS A 1 186 ? -20.682 -4.586 36.036 1.00 89.75 186 LYS A N 1
ATOM 1550 C CA . LYS A 1 186 ? -21.717 -5.631 36.097 1.00 89.75 186 LYS A CA 1
ATOM 1551 C C . LYS A 1 186 ? -21.498 -6.635 37.223 1.00 89.75 186 LYS A C 1
ATOM 1553 O O . LYS A 1 186 ? -22.340 -7.525 37.397 1.00 89.75 186 LYS A O 1
ATOM 1558 N N . GLN A 1 187 ? -20.394 -6.528 37.961 1.00 92.19 187 GLN A N 1
ATOM 1559 C CA . GLN A 1 187 ? -20.007 -7.516 38.958 1.00 92.19 187 GLN A CA 1
ATOM 1560 C C . GLN A 1 187 ? -21.100 -7.693 40.010 1.00 92.19 187 GLN A C 1
ATOM 1562 O O . GLN A 1 187 ? -21.416 -8.826 40.329 1.00 92.19 187 GLN A O 1
ATOM 1567 N N . ASN A 1 188 ? -21.763 -6.617 40.435 1.00 92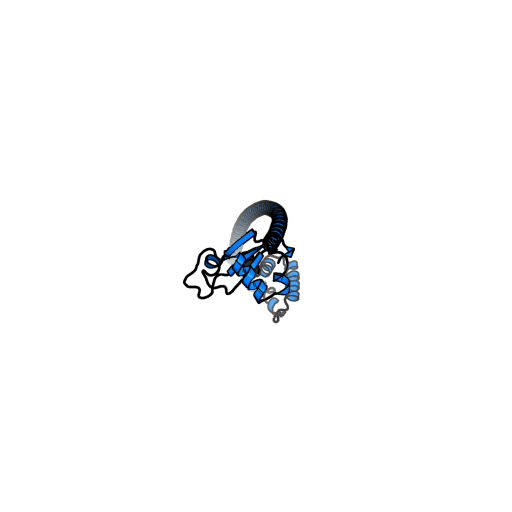.81 188 ASN A N 1
ATOM 1568 C CA . ASN A 1 188 ? -22.865 -6.613 41.406 1.00 92.81 188 ASN A CA 1
ATOM 1569 C C . ASN A 1 188 ? -24.278 -6.595 40.783 1.00 92.81 188 ASN A C 1
ATOM 1571 O O . ASN A 1 188 ? -25.255 -6.380 41.496 1.00 92.81 188 ASN A O 1
ATOM 1575 N N . ASN A 1 189 ? -24.413 -6.810 39.469 1.00 93.62 189 ASN A N 1
ATOM 1576 C CA . ASN A 1 189 ? -25.718 -6.807 38.802 1.00 93.62 189 ASN A CA 1
ATOM 1577 C C . ASN A 1 189 ? -26.313 -8.221 38.726 1.00 93.62 189 ASN A C 1
ATOM 1579 O O . ASN A 1 189 ? -25.696 -9.113 38.135 1.00 93.62 189 ASN A O 1
ATOM 1583 N N . ILE A 1 190 ? -27.533 -8.403 39.232 1.00 92.44 190 ILE A N 1
ATOM 1584 C CA . ILE A 1 190 ? -28.375 -9.594 39.045 1.00 92.44 190 ILE A CA 1
ATOM 1585 C C . ILE A 1 190 ? -29.383 -9.332 37.927 1.00 92.44 190 ILE A C 1
ATOM 1587 O O . ILE A 1 190 ? -29.896 -8.222 37.776 1.00 92.44 190 ILE A O 1
ATOM 1591 N N . ARG A 1 191 ? -29.676 -10.365 37.129 1.00 94.31 191 ARG A N 1
ATOM 1592 C CA . ARG A 1 191 ? -30.671 -10.310 36.054 1.00 94.31 191 ARG A CA 1
ATOM 1593 C C . ARG A 1 191 ? -31.810 -11.279 36.344 1.00 94.31 191 ARG A C 1
ATOM 1595 O O . ARG A 1 191 ? -31.605 -12.486 36.277 1.00 94.31 191 ARG A O 1
ATOM 1602 N N . ILE A 1 192 ? -33.006 -10.748 36.577 1.00 93.31 192 ILE A N 1
ATOM 1603 C CA . ILE A 1 192 ? -34.219 -11.543 36.797 1.00 93.31 192 ILE A CA 1
ATOM 1604 C C . ILE A 1 192 ? -35.036 -11.580 35.501 1.00 93.31 192 ILE A C 1
ATOM 1606 O O . ILE A 1 192 ? -35.229 -10.559 34.831 1.00 93.31 192 ILE A O 1
ATOM 1610 N N . ILE A 1 193 ? -35.483 -12.776 35.121 1.00 93.44 193 ILE A N 1
ATOM 1611 C CA . ILE A 1 193 ? -36.217 -13.057 33.882 1.00 93.44 193 ILE A CA 1
ATOM 1612 C C . ILE A 1 193 ? -37.561 -13.688 34.253 1.00 93.44 193 ILE A C 1
ATOM 1614 O O . ILE A 1 193 ? -37.645 -14.411 35.237 1.00 93.44 193 ILE A O 1
ATOM 1618 N N . GLY A 1 194 ? -38.606 -13.418 33.468 1.00 91.62 194 GLY A N 1
ATOM 1619 C CA . GLY A 1 194 ? -39.917 -14.059 33.637 1.00 91.62 194 GLY A CA 1
ATOM 1620 C C . GLY A 1 194 ? -40.875 -13.345 34.593 1.00 91.62 194 GLY A C 1
ATOM 1621 O O . GLY A 1 194 ? -42.009 -13.783 34.732 1.00 91.62 194 GLY A O 1
ATOM 1622 N N . VAL A 1 195 ? -40.473 -12.223 35.196 1.00 92.19 195 VAL A N 1
ATOM 1623 C CA . VAL A 1 195 ? -41.366 -11.408 36.035 1.00 92.19 195 VAL A CA 1
ATOM 1624 C C . VAL A 1 195 ? -42.397 -10.695 35.147 1.00 92.19 195 VAL A C 1
ATOM 1626 O O . VAL A 1 195 ? -41.965 -9.932 34.273 1.00 92.19 195 VAL A O 1
ATOM 1629 N N . PRO A 1 196 ? -43.718 -10.875 35.363 1.00 91.00 196 PRO A N 1
ATOM 1630 C CA . PRO A 1 196 ? -44.765 -10.144 34.643 1.00 91.00 196 PRO A CA 1
ATOM 1631 C C . PRO A 1 196 ? -44.553 -8.628 34.711 1.00 91.00 196 PRO A C 1
ATOM 1633 O O . PRO A 1 196 ? -44.043 -8.123 35.709 1.00 91.00 196 PRO A O 1
ATOM 1636 N N . GLU A 1 197 ? -44.893 -7.899 33.649 1.00 89.81 197 GLU A N 1
ATOM 1637 C CA . GLU A 1 197 ? -44.785 -6.431 33.638 1.00 89.81 197 GLU A CA 1
ATOM 1638 C C . GLU A 1 197 ? -45.744 -5.835 34.687 1.00 89.81 197 GLU A C 1
ATOM 1640 O O . GLU A 1 197 ? -46.915 -6.204 34.713 1.00 89.81 197 GLU A O 1
ATOM 1645 N N . GLY A 1 198 ? -45.257 -4.933 35.546 1.00 86.31 198 GLY A N 1
ATOM 1646 C CA . GLY A 1 198 ? -46.068 -4.232 36.553 1.00 86.31 198 GLY A CA 1
ATOM 1647 C C . GLY A 1 198 ? -45.967 -4.795 37.976 1.00 86.31 198 GLY A C 1
ATOM 1648 O O . GLY A 1 198 ? -46.133 -4.038 38.934 1.00 86.31 198 GLY A O 1
ATOM 1649 N N . LYS A 1 199 ? -45.587 -6.072 38.147 1.00 86.44 199 LYS A N 1
ATOM 1650 C CA . LYS A 1 199 ? -45.451 -6.696 39.483 1.00 86.44 199 LYS A CA 1
ATOM 1651 C C . LYS A 1 199 ? -44.439 -5.944 40.362 1.00 86.44 199 LYS A C 1
ATOM 1653 O O . LYS A 1 199 ? -44.649 -5.755 41.555 1.00 86.44 199 LYS A O 1
ATOM 1658 N N . GLU A 1 200 ? -43.362 -5.449 39.756 1.00 83.94 200 GLU A N 1
ATOM 1659 C CA . GLU A 1 200 ? -42.313 -4.689 40.435 1.00 83.94 200 GLU A CA 1
ATOM 1660 C C . GLU A 1 200 ? -42.753 -3.294 40.895 1.00 83.94 200 GLU A C 1
ATOM 1662 O O . GLU A 1 200 ? -42.207 -2.774 41.865 1.00 83.94 200 GLU A O 1
ATOM 1667 N N . THR A 1 201 ? -43.718 -2.679 40.204 1.00 83.31 201 THR A N 1
ATOM 1668 C CA . THR A 1 201 ? -44.267 -1.368 40.583 1.00 83.31 201 THR A CA 1
ATOM 1669 C C . THR A 1 201 ? -45.362 -1.492 41.634 1.00 83.31 201 THR A C 1
ATOM 1671 O O . THR A 1 201 ? -45.526 -0.581 42.437 1.00 83.31 201 THR A O 1
ATOM 1674 N N . GLU A 1 202 ? -46.090 -2.610 41.642 1.00 84.62 202 GLU A N 1
ATOM 1675 C CA . GLU A 1 202 ? -47.167 -2.879 42.599 1.00 84.62 202 GLU A CA 1
ATOM 1676 C C . GLU A 1 202 ? -46.631 -3.278 43.976 1.00 84.62 202 GLU A C 1
ATOM 1678 O O . GLU A 1 202 ? -47.031 -2.702 44.984 1.00 84.62 202 GLU A O 1
ATOM 1683 N N . GLN A 1 203 ? -45.713 -4.249 44.029 1.00 82.69 203 GLN A N 1
ATOM 1684 C CA . GLN A 1 203 ? -45.141 -4.735 45.290 1.00 82.69 203 GLN A CA 1
ATOM 1685 C C . GLN A 1 203 ? -43.852 -4.010 45.686 1.00 82.69 203 GLN A C 1
ATOM 1687 O O .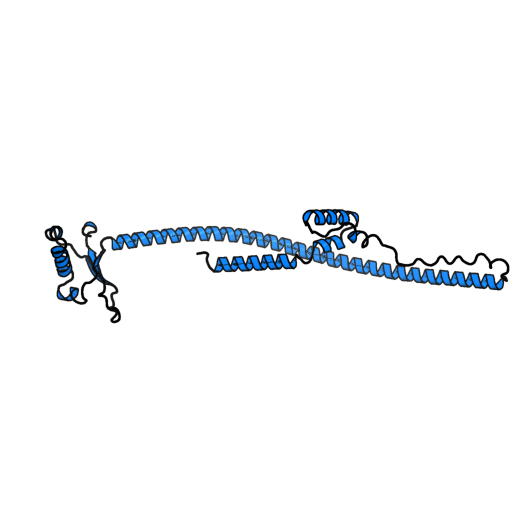 GLN A 1 203 ? -43.464 -4.071 46.848 1.00 82.69 203 GLN A O 1
ATOM 1692 N N . GLY A 1 204 ? -43.201 -3.300 44.762 1.00 88.19 204 GLY A N 1
ATOM 1693 C CA . GLY A 1 204 ? -41.855 -2.764 44.954 1.00 88.19 204 GLY A CA 1
ATOM 1694 C C . GLY A 1 204 ? -40.775 -3.805 44.639 1.00 88.19 204 GLY A C 1
ATOM 1695 O O . GLY A 1 204 ? -40.953 -5.006 44.844 1.00 88.19 204 GLY A O 1
ATOM 1696 N N . ILE A 1 205 ? -39.632 -3.345 44.124 1.00 88.50 205 ILE A N 1
ATOM 1697 C CA . ILE A 1 205 ? -38.545 -4.235 43.680 1.00 88.50 205 ILE A CA 1
ATOM 1698 C C . ILE A 1 205 ? -37.886 -4.970 44.858 1.00 88.50 205 ILE A C 1
ATOM 1700 O O . ILE A 1 205 ? -37.488 -6.122 44.702 1.00 88.50 205 ILE A O 1
ATOM 1704 N N . GLU A 1 206 ? -37.796 -4.330 46.024 1.00 88.69 206 GLU A N 1
ATOM 1705 C CA . GLU A 1 206 ? -37.229 -4.926 47.242 1.00 88.69 206 GLU A CA 1
ATOM 1706 C C . GLU A 1 206 ? -38.070 -6.116 47.720 1.00 88.69 206 GLU A C 1
ATOM 1708 O O . GLU A 1 206 ? -37.552 -7.224 47.825 1.00 88.69 206 GLU A O 1
ATOM 1713 N N . ASN A 1 207 ? -39.384 -5.926 47.875 1.00 89.50 207 ASN A N 1
ATOM 1714 C CA . ASN A 1 207 ? -40.302 -6.993 48.285 1.00 89.50 207 ASN A CA 1
ATOM 1715 C C . ASN A 1 207 ? -40.340 -8.144 47.269 1.00 89.50 207 ASN A C 1
ATOM 1717 O O . ASN A 1 207 ? -40.383 -9.308 47.657 1.00 89.50 207 ASN A O 1
ATOM 1721 N N . LEU A 1 208 ? -40.291 -7.832 45.967 1.00 90.44 208 LEU A N 1
ATOM 1722 C CA . LEU A 1 208 ? -40.218 -8.851 44.918 1.00 90.44 208 LEU A CA 1
ATOM 1723 C C . LEU A 1 208 ? -38.931 -9.685 45.029 1.00 90.44 208 LEU A C 1
ATOM 1725 O O . LEU A 1 208 ? -38.966 -10.899 44.835 1.00 90.44 208 LEU A O 1
ATOM 1729 N N . LEU A 1 209 ? -37.789 -9.050 45.316 1.00 89.88 209 LEU A N 1
ATOM 1730 C CA . LEU A 1 209 ? -36.525 -9.761 45.504 1.00 89.88 209 LEU A CA 1
ATOM 1731 C C . LEU A 1 209 ? -36.566 -10.638 46.766 1.00 89.88 209 LEU A C 1
ATOM 1733 O O . LEU A 1 209 ? -36.132 -11.787 46.710 1.00 89.88 209 LEU A O 1
ATOM 1737 N N . GLU A 1 210 ? -37.116 -10.135 47.873 1.00 88.44 210 GLU A N 1
ATOM 1738 C CA . GLU A 1 210 ? -37.289 -10.901 49.114 1.00 88.44 210 GLU A CA 1
ATOM 1739 C C . GLU A 1 210 ? -38.228 -12.105 48.940 1.00 88.44 210 GLU A C 1
ATOM 1741 O O . GLU A 1 210 ? -37.904 -13.197 49.412 1.00 88.44 210 GLU A O 1
ATOM 1746 N N . GLU A 1 211 ? -39.340 -11.956 48.209 1.00 89.69 211 GLU A N 1
ATOM 1747 C CA . GLU A 1 211 ? -40.247 -13.059 47.846 1.00 89.69 211 GLU A CA 1
ATOM 1748 C C . GLU A 1 211 ? -39.479 -14.149 47.079 1.00 89.69 211 GLU A C 1
ATOM 1750 O O . GLU A 1 211 ? -39.481 -15.313 47.476 1.00 89.69 211 GLU A O 1
ATOM 1755 N N . ILE A 1 212 ? -38.719 -13.764 46.045 1.00 89.81 212 ILE A N 1
ATOM 1756 C CA . ILE A 1 212 ? -37.932 -14.708 45.236 1.00 89.81 212 ILE A CA 1
ATOM 1757 C C . ILE A 1 212 ? -36.865 -15.422 46.082 1.00 89.81 212 ILE A C 1
ATOM 1759 O O . ILE A 1 212 ? -36.689 -16.636 45.945 1.00 89.81 212 ILE A O 1
ATOM 1763 N N . ILE A 1 213 ? -36.144 -14.699 46.948 1.00 89.44 213 ILE A N 1
ATOM 1764 C CA . ILE A 1 213 ? -35.097 -15.280 47.804 1.00 89.44 213 ILE A CA 1
ATOM 1765 C C . ILE A 1 213 ? -35.704 -16.218 48.845 1.00 89.44 213 ILE A C 1
ATOM 1767 O O . ILE A 1 213 ? -35.170 -17.300 49.056 1.00 89.44 213 ILE A O 1
ATOM 1771 N N . THR A 1 214 ? -36.800 -15.845 49.501 1.00 89.56 214 THR A N 1
ATOM 1772 C CA . THR A 1 214 ? -37.4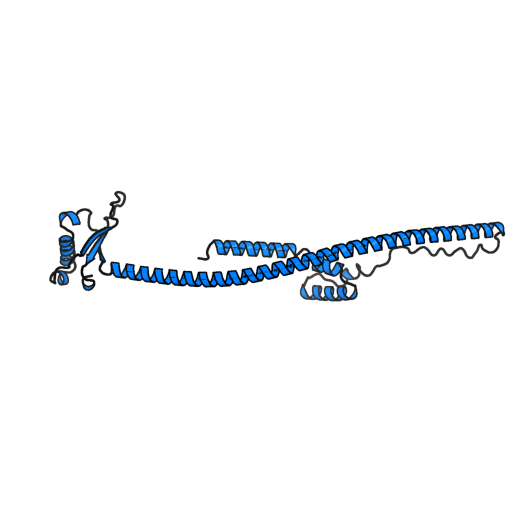22 -16.687 50.537 1.00 89.56 214 THR A CA 1
ATOM 1773 C C . THR A 1 214 ? -38.075 -17.940 49.960 1.00 89.56 214 THR A C 1
ATOM 1775 O O . THR A 1 214 ? -37.991 -18.998 50.585 1.00 89.56 214 THR A O 1
ATOM 1778 N N . GLU A 1 215 ? -38.648 -17.850 48.757 1.00 91.25 215 GLU A N 1
ATOM 1779 C CA . GLU A 1 215 ? -39.240 -18.985 48.045 1.00 91.25 215 GLU A CA 1
ATOM 1780 C C . GLU A 1 215 ? -38.176 -19.980 47.548 1.00 91.25 215 GLU A C 1
ATOM 1782 O O . GLU A 1 215 ? -38.352 -21.190 47.689 1.00 91.25 215 GLU A O 1
ATOM 1787 N N . ASN A 1 216 ? -37.054 -19.493 46.999 1.00 91.75 216 ASN A N 1
ATOM 1788 C CA . ASN A 1 216 ? -36.047 -20.352 46.355 1.00 91.75 216 ASN A CA 1
ATOM 1789 C C . ASN A 1 216 ? -34.833 -20.676 47.247 1.00 91.75 216 ASN A C 1
ATOM 1791 O O . ASN A 1 216 ? -34.226 -21.737 47.105 1.00 91.75 216 ASN A O 1
ATOM 1795 N N . PHE A 1 217 ? -34.461 -19.775 48.160 1.00 88.00 217 PHE A N 1
ATOM 1796 C CA . PHE A 1 217 ? -33.247 -19.835 48.986 1.00 88.00 217 PHE A CA 1
ATOM 1797 C C . PHE A 1 217 ? -33.524 -19.464 50.460 1.00 88.00 217 PHE A C 1
ATOM 1799 O O . PHE A 1 217 ? -33.004 -18.463 50.976 1.00 88.00 217 PHE A O 1
ATOM 1806 N N . PRO A 1 218 ? -34.295 -20.286 51.195 1.00 84.12 218 PRO A N 1
ATOM 1807 C CA . PRO A 1 218 ? -34.728 -19.974 52.562 1.00 84.12 218 PRO A CA 1
ATOM 1808 C C . PRO A 1 218 ? -33.572 -19.796 53.565 1.00 84.12 218 PRO A C 1
ATOM 1810 O O . PRO A 1 218 ? -33.725 -19.096 54.567 1.00 84.12 218 PRO A O 1
ATOM 1813 N N . ASP A 1 219 ? -32.402 -20.384 53.302 1.00 84.19 219 ASP A N 1
ATOM 1814 C CA . ASP A 1 219 ? -31.205 -20.240 54.145 1.00 84.19 219 ASP A CA 1
ATOM 1815 C C . ASP A 1 219 ? -30.511 -18.877 53.991 1.00 84.19 219 ASP A C 1
ATOM 1817 O O . ASP A 1 219 ? -29.812 -18.420 54.901 1.00 84.19 219 ASP A O 1
ATOM 1821 N N . ILE A 1 220 ? -30.710 -18.218 52.846 1.00 81.31 220 ILE A N 1
ATOM 1822 C CA . ILE A 1 220 ? -30.183 -16.880 52.557 1.00 81.31 220 ILE A CA 1
ATOM 1823 C C . ILE A 1 220 ? -31.148 -15.823 53.099 1.00 81.31 220 ILE A C 1
ATOM 1825 O O . ILE A 1 220 ? -30.700 -14.883 53.750 1.00 81.31 220 ILE A O 1
ATOM 1829 N N . GLY A 1 221 ? -32.462 -16.024 52.936 1.00 70.88 221 GLY A N 1
ATOM 1830 C CA . GLY A 1 221 ? -33.499 -15.082 53.386 1.00 70.88 221 GLY A CA 1
ATOM 1831 C C . GLY A 1 221 ? -33.565 -14.848 54.904 1.00 70.88 221 GLY A C 1
ATOM 1832 O O . GLY A 1 221 ? -34.153 -13.870 55.347 1.00 70.88 221 GLY A O 1
ATOM 1833 N N . LYS A 1 222 ? -32.943 -15.712 55.719 1.00 72.06 222 LYS A N 1
ATOM 1834 C CA . LYS A 1 222 ? -32.804 -15.518 57.179 1.00 72.06 222 LYS A CA 1
ATOM 1835 C C . LYS A 1 222 ? -31.607 -14.641 57.571 1.00 72.06 222 LYS A C 1
ATOM 1837 O O . LYS A 1 222 ? -31.483 -14.266 58.738 1.00 72.06 222 LYS A O 1
ATOM 1842 N N . LYS A 1 223 ? -30.685 -14.376 56.641 1.00 66.06 223 LYS A N 1
ATOM 1843 C CA . LYS A 1 223 ? -29.532 -13.485 56.843 1.00 66.06 223 LYS A CA 1
ATOM 1844 C C . LYS A 1 223 ? -29.927 -12.045 56.484 1.00 66.06 223 LYS A C 1
ATOM 1846 O O . LYS A 1 223 ? -31.039 -11.797 56.042 1.00 66.06 223 LYS A O 1
ATOM 1851 N N . LYS A 1 224 ? -29.035 -11.088 56.773 1.00 70.56 224 LYS A N 1
ATOM 1852 C CA . LYS A 1 224 ? -29.274 -9.638 56.618 1.00 70.56 224 LYS A CA 1
ATOM 1853 C C . LYS A 1 224 ? -29.947 -9.284 55.274 1.00 70.56 224 LYS A C 1
ATOM 1855 O O . LYS A 1 224 ? -29.586 -9.899 54.272 1.00 70.56 224 LYS A O 1
ATOM 1860 N N . PRO A 1 225 ? -30.832 -8.267 55.243 1.00 73.25 225 PRO A N 1
ATOM 1861 C CA . PRO A 1 225 ? -31.502 -7.845 54.016 1.00 73.25 225 PRO A CA 1
ATOM 1862 C C . PRO A 1 225 ? -30.483 -7.362 52.980 1.00 73.25 225 PRO A C 1
ATOM 1864 O O . PRO A 1 225 ? -29.547 -6.624 53.308 1.00 73.25 225 PRO A O 1
ATOM 1867 N N . THR A 1 226 ? -30.659 -7.790 51.731 1.00 80.50 226 THR A N 1
ATOM 1868 C CA . THR A 1 226 ? -29.792 -7.399 50.619 1.00 80.50 226 THR A CA 1
ATOM 1869 C C . THR A 1 226 ? -30.067 -5.949 50.231 1.00 80.50 226 THR A C 1
ATOM 1871 O O . THR A 1 226 ? -31.174 -5.605 49.828 1.00 80.50 226 THR A O 1
ATOM 1874 N N . GLN A 1 227 ? -29.055 -5.085 50.316 1.00 86.94 227 GLN A N 1
ATOM 1875 C CA . GLN A 1 227 ? -29.219 -3.673 49.977 1.00 86.94 227 GLN A CA 1
ATOM 1876 C C . GLN A 1 227 ? -29.178 -3.466 48.455 1.00 86.94 227 GLN A C 1
ATOM 1878 O O . GLN A 1 227 ? -28.169 -3.749 47.801 1.00 86.94 227 GLN A O 1
ATOM 1883 N N . ILE A 1 228 ? -30.261 -2.925 47.895 1.00 90.62 228 ILE A N 1
ATOM 1884 C CA . ILE A 1 228 ? -30.359 -2.568 46.476 1.00 90.62 228 ILE A CA 1
ATOM 1885 C C . ILE A 1 228 ? -29.873 -1.127 46.282 1.00 90.62 228 ILE A C 1
ATOM 1887 O O . ILE A 1 228 ? -30.299 -0.214 46.982 1.00 90.62 228 ILE A O 1
ATOM 1891 N N . GLN A 1 229 ? -28.969 -0.914 45.325 1.00 91.50 229 GLN A N 1
ATOM 1892 C CA . GLN A 1 229 ? -28.524 0.423 44.928 1.00 91.50 229 GLN A CA 1
ATOM 1893 C C . GLN A 1 229 ? -29.413 1.004 43.827 1.00 91.50 229 GLN A C 1
ATOM 1895 O O . GLN A 1 229 ? -29.756 2.182 43.847 1.00 91.50 229 GLN A O 1
ATOM 1900 N N . GLU A 1 230 ? -29.739 0.187 42.832 1.00 91.56 230 GLU A N 1
ATOM 1901 C CA . GLU A 1 230 ? -30.541 0.595 41.687 1.00 91.56 230 GLU A CA 1
ATOM 1902 C C . GLU A 1 230 ? -31.259 -0.627 41.129 1.00 91.56 230 GLU A C 1
ATOM 1904 O O . GLU A 1 230 ? -30.713 -1.732 41.137 1.00 91.56 230 GLU A O 1
ATOM 1909 N N . ALA A 1 231 ? -32.458 -0.441 40.593 1.00 92.81 231 ALA A N 1
ATOM 1910 C CA . ALA A 1 231 ? -33.106 -1.480 39.822 1.00 92.81 231 ALA A CA 1
ATOM 1911 C C . ALA A 1 231 ? -33.968 -0.894 38.710 1.00 92.81 231 ALA A C 1
ATOM 1913 O O . ALA A 1 231 ? -34.686 0.087 38.900 1.00 92.81 231 ALA A O 1
ATOM 1914 N N . HIS A 1 232 ? -33.886 -1.502 37.530 1.00 92.31 232 HIS A N 1
ATOM 1915 C CA . HIS A 1 232 ? -34.627 -1.047 36.362 1.00 92.31 232 HIS A CA 1
ATOM 1916 C C . HIS A 1 232 ? -34.877 -2.189 35.368 1.00 92.31 232 HIS A C 1
ATOM 1918 O O . HIS A 1 232 ? -34.160 -3.191 35.318 1.00 92.31 232 HIS A O 1
ATOM 1924 N N . ARG A 1 233 ? -35.903 -2.031 34.526 1.00 92.75 233 ARG A N 1
ATOM 1925 C CA . ARG A 1 233 ? -36.198 -2.953 33.419 1.00 92.75 233 ARG A CA 1
ATOM 1926 C C . ARG A 1 233 ? -35.337 -2.624 32.199 1.00 92.75 233 ARG A C 1
ATOM 1928 O O . ARG A 1 233 ? -35.185 -1.459 31.832 1.00 92.75 233 ARG A O 1
ATOM 1935 N N . VAL A 1 234 ? -34.829 -3.655 31.522 1.00 92.62 234 VAL A N 1
ATOM 1936 C CA . VAL A 1 234 ? -34.051 -3.524 30.281 1.00 92.62 234 VAL A CA 1
ATOM 1937 C C . VAL A 1 234 ? -34.715 -4.304 29.139 1.00 92.62 234 VAL A C 1
ATOM 1939 O O . VAL A 1 234 ? -34.950 -5.512 29.277 1.00 92.62 234 VAL A O 1
ATOM 1942 N N . PRO A 1 235 ? -34.980 -3.662 27.980 1.00 89.94 235 PRO A N 1
ATOM 1943 C CA . PRO A 1 235 ? -34.769 -2.237 27.670 1.00 89.94 235 PRO A CA 1
ATOM 1944 C C . PRO A 1 235 ? -35.700 -1.303 28.466 1.00 89.94 235 PRO A C 1
ATOM 1946 O O . PRO A 1 235 ? -36.785 -1.714 28.871 1.00 89.94 235 PRO A O 1
ATOM 1949 N N . SER A 1 236 ? -35.322 -0.034 28.652 1.00 88.44 236 SER A N 1
ATOM 1950 C CA . SER A 1 236 ? -36.135 0.930 29.420 1.00 88.44 236 SER A CA 1
ATOM 1951 C C . SER A 1 236 ? -37.528 1.157 28.821 1.00 88.44 236 SER A C 1
ATOM 1953 O O . SER A 1 236 ? -38.497 1.351 29.551 1.00 88.44 236 SER A O 1
ATOM 1955 N N . LYS A 1 237 ? -37.650 1.062 27.491 1.00 89.50 237 LYS A N 1
ATOM 1956 C CA . LYS A 1 237 ? -38.916 1.180 26.758 1.00 89.50 237 LYS A CA 1
ATOM 1957 C C . LYS A 1 237 ? -39.541 -0.193 26.510 1.00 89.50 237 LYS A C 1
ATOM 1959 O O . LYS A 1 237 ? -38.871 -1.108 26.028 1.00 89.50 237 LYS A O 1
ATOM 1964 N N . MET A 1 238 ? -40.836 -0.315 26.796 1.00 86.75 238 MET A N 1
ATOM 1965 C CA . MET A 1 238 ? -41.626 -1.503 26.471 1.00 86.75 238 MET A CA 1
ATOM 1966 C C . MET A 1 238 ? -41.874 -1.580 24.959 1.00 86.75 238 MET A C 1
ATOM 1968 O O . MET A 1 238 ? -42.228 -0.582 24.332 1.00 86.75 238 MET A O 1
ATOM 1972 N N . ASN A 1 239 ? -41.699 -2.766 24.371 1.00 87.75 239 ASN A N 1
ATOM 1973 C CA . ASN A 1 239 ? -42.079 -3.034 22.985 1.00 87.75 239 ASN A CA 1
ATOM 1974 C C . ASN A 1 239 ? -43.341 -3.914 22.976 1.00 87.75 239 ASN A C 1
ATOM 1976 O O . ASN A 1 239 ? -43.225 -5.089 23.324 1.00 87.75 239 ASN A O 1
ATOM 1980 N N . PRO A 1 240 ? -44.511 -3.403 22.547 1.00 85.62 240 PRO A N 1
ATOM 1981 C CA . PRO A 1 240 ? -45.769 -4.154 22.586 1.00 85.62 240 PRO A CA 1
ATOM 1982 C C . PRO A 1 240 ? -45.781 -5.379 21.661 1.00 85.62 240 PRO A C 1
ATOM 1984 O O . PRO A 1 240 ? -46.603 -6.268 21.833 1.00 85.62 240 PRO A O 1
ATOM 1987 N N . LYS A 1 241 ? -44.861 -5.463 20.688 1.00 92.44 241 LYS A N 1
ATOM 1988 C CA . LYS A 1 241 ? -44.727 -6.633 19.802 1.00 92.44 241 LYS A CA 1
ATOM 1989 C C . LYS A 1 241 ? -43.993 -7.803 20.459 1.00 92.44 241 LYS A C 1
ATOM 1991 O O . LYS A 1 241 ? -43.935 -8.882 19.877 1.00 92.44 241 LYS A O 1
ATOM 1996 N N . ARG A 1 242 ? -43.358 -7.590 21.615 1.00 88.81 242 ARG A N 1
ATOM 1997 C CA . ARG A 1 242 ? -42.569 -8.616 22.296 1.00 88.81 242 ARG A CA 1
ATOM 1998 C C . ARG A 1 242 ? -43.473 -9.374 23.278 1.00 88.81 242 ARG A C 1
ATOM 2000 O O . ARG A 1 242 ? -43.944 -8.753 24.223 1.00 88.81 242 ARG A O 1
ATOM 2007 N N . PRO A 1 243 ? -43.676 -10.694 23.107 1.00 87.69 243 PRO A N 1
ATOM 2008 C CA . PRO A 1 243 ? -44.558 -11.463 23.987 1.00 87.69 243 PRO A CA 1
ATOM 2009 C C . PRO A 1 243 ? -43.915 -11.796 25.342 1.00 87.69 243 PRO A C 1
ATOM 2011 O O . PRO A 1 243 ? -44.610 -12.141 26.289 1.00 87.69 243 PRO A O 1
ATOM 2014 N N . THR A 1 244 ? -42.584 -11.717 25.450 1.00 90.69 244 THR A N 1
ATOM 2015 C CA . THR A 1 244 ? -41.855 -12.008 26.693 1.00 90.69 244 THR A CA 1
ATOM 2016 C C . THR A 1 244 ? -41.720 -10.756 27.562 1.00 90.69 244 THR A C 1
ATOM 2018 O O . THR A 1 244 ? -41.307 -9.722 27.017 1.00 90.69 244 THR A O 1
ATOM 2021 N N . PRO A 1 245 ? -41.897 -10.853 28.892 1.00 92.12 245 PRO A N 1
ATOM 2022 C CA . PRO A 1 245 ? -41.594 -9.753 29.802 1.00 92.12 245 PRO A CA 1
ATOM 2023 C C . PRO A 1 245 ? -40.138 -9.279 29.687 1.00 92.12 245 PRO A C 1
ATOM 2025 O O . PRO A 1 245 ? -39.226 -10.061 29.388 1.00 92.12 245 PRO A O 1
ATOM 2028 N N . ARG A 1 246 ? -39.895 -7.987 29.923 1.00 93.56 246 ARG A N 1
ATOM 2029 C CA . ARG A 1 246 ? -38.539 -7.422 29.967 1.00 93.56 246 ARG A CA 1
ATOM 2030 C C . ARG A 1 246 ? -37.776 -7.936 31.177 1.00 93.56 246 ARG A C 1
ATOM 2032 O O . ARG A 1 246 ? -38.355 -8.345 32.174 1.00 93.56 246 ARG A O 1
ATOM 2039 N N . HIS A 1 247 ? -36.454 -7.907 31.107 1.00 94.50 247 HIS A N 1
ATOM 2040 C CA . HIS A 1 247 ? -35.643 -8.419 32.206 1.00 94.50 247 HIS A CA 1
ATOM 2041 C C . HIS A 1 247 ? -35.444 -7.294 33.219 1.00 94.50 247 HIS A C 1
ATOM 2043 O O . HIS A 1 247 ? -35.302 -6.137 32.818 1.00 94.50 247 HIS A O 1
ATOM 2049 N N . ILE A 1 248 ? -35.415 -7.623 34.505 1.00 94.31 248 ILE A N 1
ATOM 2050 C CA . ILE A 1 248 ? -35.066 -6.668 35.560 1.00 94.31 248 ILE A CA 1
ATOM 2051 C C . ILE A 1 248 ? -33.566 -6.805 35.811 1.00 94.31 248 ILE A C 1
ATOM 2053 O O . ILE A 1 248 ? -33.071 -7.920 35.983 1.00 94.31 248 ILE A O 1
ATOM 2057 N N . ILE A 1 249 ? -32.841 -5.689 35.790 1.00 95.00 249 ILE A N 1
ATOM 2058 C CA . ILE A 1 249 ? -31.472 -5.617 36.297 1.00 95.00 249 ILE A CA 1
ATOM 2059 C C . ILE A 1 249 ? -31.536 -4.974 37.676 1.00 95.00 249 ILE A C 1
ATOM 2061 O O . ILE A 1 249 ? -32.082 -3.882 37.815 1.00 95.00 249 ILE A O 1
ATOM 2065 N N . ILE A 1 250 ? -30.982 -5.660 38.671 1.00 94.06 250 ILE A N 1
ATOM 2066 C CA . ILE A 1 250 ? -30.854 -5.171 40.044 1.00 94.06 250 ILE A CA 1
ATOM 2067 C C . ILE A 1 250 ? -29.368 -5.031 40.342 1.00 94.06 250 ILE A C 1
ATOM 2069 O O . ILE A 1 250 ? -28.617 -5.994 40.194 1.00 94.06 250 ILE A O 1
ATOM 2073 N N . LYS A 1 251 ? -28.947 -3.838 40.748 1.00 94.12 251 LYS A N 1
ATOM 2074 C CA . LYS A 1 251 ? -27.588 -3.535 41.181 1.00 94.12 251 LYS A CA 1
ATOM 2075 C C . LYS A 1 251 ? -27.526 -3.579 42.700 1.00 94.12 251 LYS A C 1
ATOM 2077 O O . LYS A 1 251 ? -28.176 -2.777 43.370 1.00 94.12 251 LYS A O 1
ATOM 2082 N N . LEU A 1 252 ? -26.745 -4.510 43.231 1.00 93.00 252 LEU A N 1
ATOM 2083 C CA . LEU A 1 252 ? -26.558 -4.678 44.670 1.00 93.00 252 LEU A CA 1
ATOM 2084 C C . LEU A 1 252 ? -25.505 -3.709 45.213 1.00 93.00 252 LEU A C 1
ATOM 2086 O O . LEU A 1 252 ? -24.576 -3.328 44.498 1.00 93.00 252 LEU A O 1
ATOM 2090 N N . ALA A 1 253 ? -25.625 -3.323 46.483 1.00 90.19 253 ALA A N 1
ATOM 2091 C CA . ALA A 1 253 ? -24.646 -2.450 47.128 1.00 90.19 253 ALA A CA 1
ATOM 2092 C C . ALA A 1 253 ? -23.280 -3.136 47.300 1.00 90.19 253 ALA A C 1
ATOM 2094 O O . ALA A 1 253 ? -22.252 -2.504 47.060 1.00 90.19 253 ALA A O 1
ATOM 2095 N N . ASN A 1 254 ? -23.265 -4.432 47.642 1.00 88.81 254 ASN A N 1
ATOM 2096 C CA . ASN A 1 254 ? -22.036 -5.211 47.789 1.00 88.81 254 ASN A CA 1
ATOM 2097 C C . ASN A 1 254 ? -21.915 -6.272 46.694 1.00 88.81 254 ASN A C 1
ATOM 2099 O O . ASN A 1 254 ? -22.889 -6.902 46.290 1.00 88.81 254 ASN A O 1
ATOM 2103 N N . THR A 1 255 ? -20.688 -6.518 46.241 1.00 85.50 255 THR A N 1
ATOM 2104 C CA . THR A 1 255 ? -20.384 -7.565 45.253 1.00 85.50 255 THR A CA 1
ATOM 2105 C C . THR A 1 255 ? -20.525 -8.978 45.815 1.00 85.50 255 THR A C 1
ATOM 2107 O O . THR A 1 255 ? -20.823 -9.886 45.051 1.00 85.50 255 THR A O 1
ATOM 2110 N N . ASN A 1 256 ? -20.349 -9.159 47.128 1.00 85.56 256 ASN A N 1
ATOM 2111 C CA . ASN A 1 256 ? -20.493 -10.452 47.811 1.00 85.56 256 ASN A CA 1
ATOM 2112 C C . ASN A 1 256 ? -21.955 -10.900 47.969 1.00 85.56 256 ASN A C 1
ATOM 2114 O O . ASN A 1 256 ? -22.192 -12.038 48.361 1.00 85.56 256 ASN A O 1
ATOM 2118 N N . ASP A 1 257 ? -22.912 -10.005 47.707 1.00 83.12 257 ASP A N 1
ATOM 2119 C CA . ASP A 1 257 ? -24.341 -10.289 47.857 1.00 83.12 257 ASP A CA 1
ATOM 2120 C C . ASP A 1 257 ? -24.947 -10.939 46.595 1.00 83.12 257 ASP A C 1
ATOM 2122 O O . ASP A 1 257 ? -26.108 -11.346 46.618 1.00 83.12 257 ASP A O 1
ATOM 2126 N N . LYS A 1 258 ? -24.186 -11.008 45.492 1.00 82.56 258 LYS A N 1
ATOM 2127 C CA . LYS A 1 258 ? -24.587 -11.630 44.222 1.00 82.56 258 LYS A CA 1
ATOM 2128 C C . LYS A 1 258 ? -24.193 -13.099 44.166 1.00 82.56 258 LYS A C 1
ATOM 2130 O O . LYS A 1 258 ? -25.029 -13.881 43.663 1.00 82.56 258 LYS A O 1
#

InterPro domains:
  IPR004244 Transposase, L1 [PTHR11505] (79-258)
  IPR036141 MukF, middle domain superfamily [SSF140570] (89-171)
  IPR043636 L1 transposable element, RRM domain [PF02994] (188-254)

Secondary structure (DSSP, 8-state):
---HHHHHHHHHHHHHHHHHHHHHTTTHHHHHHHHS-HHHHHHHHHHHHHHS--TT--TTHHHHHHS----S---------TTSTTS--HHHHHHHHHHHHHHHHHHHHHHHHHHHHHHHHHHHHHHHHHHHHHHHHHHHHHHHHHHHHHHHHHHHHHHHHHHHHHHHHHHHHHHHHHHHHHHHHHTTEEEE-SPPTTHHHHH-HHHHHHHHHHHH-HHHHTSSPPPEEEEEEESSS--TT--SPPEEEEEESSGGG-

Radius of gyration: 50.26 Å; Cα contacts (8 Å, |Δi|>4): 101; chains: 1; bounding box: 87×43×148 Å

Sequence (258 aa):
MENSESAQWKRIREDREANTAQKLDHDWRARLLTFAPAPLRTRLSFSICRETQAPNCSELQFRELFLNPKEQQASPEKEVNKLEANNLSEKEFREMVIRWLKRMEDKFDNMSKNQEEMKKNQEEMKNDIAAVKNSIESIKSRLEEAEDHISELEDKMEKNTQLQQLLETKIRKHEESLRELRDNTKQNNIRIIGVPEGKETEQGIENLLEEIITENFPDIGKKKPTQIQEAHRVPSKMNPKRPTPRHIIIKLANTNDK

Mean predicted aligned error: 18.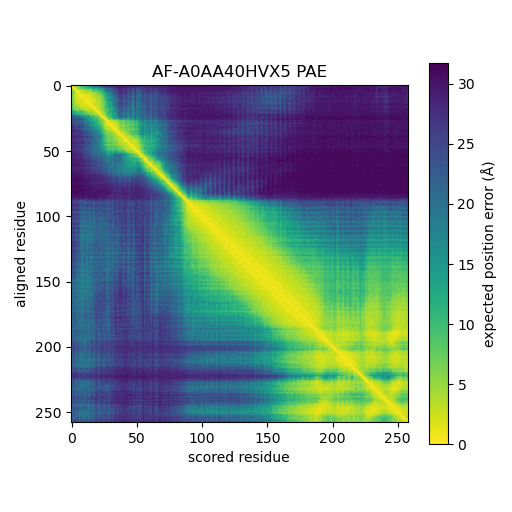36 Å

Solvent-accessible surface area (backbone atoms only — not comparable to full-atom values): 15289 Å² total; per-residue (Å²): 130,83,53,72,67,60,58,49,52,50,50,54,50,52,55,46,51,52,49,49,50,60,64,56,65,68,53,56,64,62,53,49,47,74,74,43,59,74,79,56,33,61,54,52,53,55,52,54,59,68,74,60,76,58,96,76,79,56,82,66,71,62,53,68,78,74,70,70,95,76,86,83,76,87,64,78,82,69,74,72,73,88,81,65,79,86,81,64,54,72,68,58,50,52,54,51,51,53,55,50,51,51,54,51,49,56,49,50,53,51,49,52,52,53,52,52,53,52,51,51,53,51,52,53,52,50,53,52,51,52,53,51,50,54,51,50,54,56,49,49,56,56,47,54,56,48,51,54,52,49,53,56,48,51,58,51,48,53,55,50,52,55,49,49,53,53,49,52,55,50,52,53,53,52,53,52,52,51,50,52,53,54,49,61,74,42,57,25,50,46,79,49,72,76,55,62,83,61,55,48,76,74,64,30,60,67,54,52,50,51,51,53,35,45,74,78,36,57,83,58,56,76,46,83,83,82,56,73,70,47,73,50,52,49,66,82,67,87,58,92,88,53,90,66,53,57,31,37,41,37,31,39,70,47,60,90,80,106